Protein AF-0000000075577514 (afdb_homodimer)

Nearest PDB structures (foldseek):
  2z0z-assembly1_A-2  TM=8.490E-01  e=6.898E-14  Thermus thermophilus HB8
  2z10-assembly1_A  TM=8.431E-01  e=1.233E-13  Thermus thermophilus HB27
  7kwj-assembly1_B  TM=8.698E-01  e=1.631E-12  Vibrio cholerae O1 biovar El Tor str. N16961
  7kx2-assembly1_B  TM=8.147E-01  e=9.317E-12  Vibrio cholerae O1 biovar El Tor str. N16961
  7kwh-assembly1_D  TM=7.948E-01  e=2.156E-11  Vibrio cholerae O1 biovar El Tor str. N16961

Sequence (376 aa):
MINLYDQFPQIMTDKVILRKIEETDIEKLFEIYSNKNIFDYIPGDVKKSRVTVLKMIGHFERDFTKGKTIFLGICLTEAPAEIVGIAEIFDYDKKVNMVTIGYRINENNWHKGIATQAVEAIVEYLFNTCEINRIQAFVMPENANSHKVLQKNKFVYEGVMRQSQYWKNRGIVDLAVYSRLHSDKNDIMINLYDQFPQIMTDKVILRKIEETDIEKLFEIYSNKNIFDYIPGDVKKSRVTVLKMIGHFERDFTKGKTIFLGICLTEAPAEIVGIAEIFDYDKKVNMVTIGYRINENNWHKGIATQAVEAIVEYLFNTCEINRIQAFVMPENANSHKVLQKNKFVYEGVMRQSQYWKNRGIVDLAVYSRLHSDKNDI

InterPro domains:
  IPR000182 GNAT domain [PF13302] (16-155)
  IPR000182 GNAT domain [PS51186] (16-184)
  IPR016181 Acyl-CoA N-acyltransferase [SSF55729] (8-181)
  IPR051531 N-acetyltransferase [PTHR43792] (9-180)

Secondary structure (DSSP, 8-state):
---TTTS---EE-SSEEEE---GGGHHHHHHHHT-TTGGGSSSS-----HHHHHHHHHHHHHHHHTTSEEEEEEEETTEEEEEEEEEEEEEEETTTTEEEEEEEE-GGGTTSSHHHHHHHHHHHIIIIIS--SEEEEEE-TT-HHHHHHHHHTTPEEEEEEEEEEEETTTEEEEEEEEEEEGGGGGG-/---TTTS---EE-SSEEEE---GGGHHHHHHHHT-TTGGGSSSS-----HHHHHHHHHHHHHHHHTTSEEEEEEEETTEEEEEEEEEEEEEEETTTTEEEEEEEE-GGGTTSSHHHHHHHHHHHIIIIIS--SEEEEEE-TT-HHHHHHHHHTTPEEEEEEEEEEEETTTEEEEEEEEEEEGGGGGG-

Radius of gyration: 23.72 Å; Cα contacts (8 Å, |Δi|>4): 710; chains: 2; bounding box: 44×71×50 Å

Foldseek 3Di:
DDAPLNDADWFDDQWKTKAQDDLLALVLQLLFQQDPVQCVKPFDHRDDDSVVSSVVSVVQVVCSNVVAKHKIFMGTPVGHSYGQKIKMWGDQDPVQQEIEIDMTGRPVCPPVCSLLVVVLRVVCCCCPVNVRFKYKYKTAPVCVVVVVSCVSSVWDWDAKDQQPDQGDPPGGGIITMTMDGSVVVVVD/DDAPLNDADWFDDPWKTWAQDDPLALVLQLLFQQDPVQCPKPFDHRDDDSVVSSVVSVVQVVCSNVVAKHKIFMGTPVGHSYGQWIKMWGDQDPVQQEIEIDMTGRPVCPPVCSLLVVVLRVVCCCCPVNVRFKYKYKTAPVCVVVVVSCVSSVWDWDAKDQQPDQGDPPGGGIITMTMDGSVVVVVD

Structure (mmCIF, N/CA/C/O backbone):
data_AF-0000000075577514-model_v1
#
loop_
_entity.id
_entity.type
_entity.pdb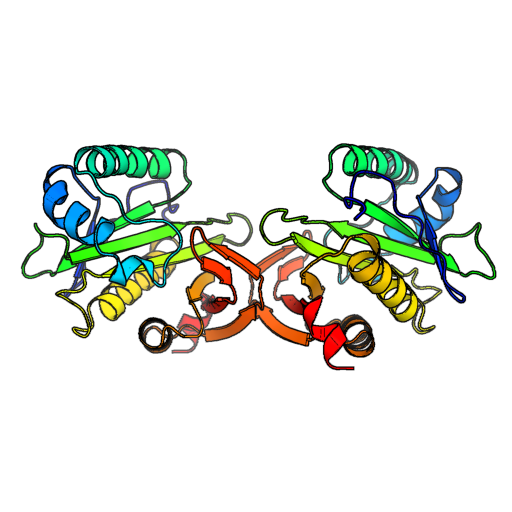x_description
1 polymer 'Acetyltransferase GNAT family'
#
loop_
_atom_site.group_PDB
_atom_site.id
_atom_site.type_symbol
_atom_site.label_atom_id
_atom_site.label_alt_id
_atom_site.label_comp_id
_atom_site.label_asym_id
_atom_site.label_entity_id
_atom_site.label_seq_id
_atom_site.pdbx_PDB_ins_code
_atom_site.Cartn_x
_atom_site.Cartn_y
_atom_site.Cartn_z
_atom_site.occupancy
_atom_site.B_iso_or_equiv
_atom_site.auth_seq_id
_atom_site.auth_comp_id
_atom_site.auth_asym_id
_atom_site.auth_atom_id
_atom_site.pdbx_PDB_model_num
ATOM 1 N N . MET A 1 1 ? -22.891 15.195 1.376 1 65.75 1 MET A N 1
ATOM 2 C CA . MET A 1 1 ? -21.609 14.531 1.195 1 65.75 1 MET A CA 1
ATOM 3 C C . MET A 1 1 ? -20.688 15.344 0.284 1 65.75 1 MET A C 1
ATOM 5 O O . MET A 1 1 ? -21.094 15.742 -0.811 1 65.75 1 MET A O 1
ATOM 9 N N . ILE A 1 2 ? -19.641 16.078 0.937 1 78.62 2 ILE A N 1
ATOM 10 C CA . ILE A 1 2 ? -18.719 16.875 0.15 1 78.62 2 ILE A CA 1
ATOM 11 C C . ILE A 1 2 ? -17.562 16 -0.344 1 78.62 2 ILE A C 1
ATOM 13 O O . ILE A 1 2 ? -17 15.219 0.424 1 78.62 2 ILE A O 1
ATOM 17 N N . ASN A 1 3 ? -17.344 16 -1.58 1 87.94 3 ASN A N 1
ATOM 18 C CA . ASN A 1 3 ? -16.188 15.297 -2.125 1 87.94 3 ASN A CA 1
ATOM 19 C C . ASN A 1 3 ? -14.875 15.961 -1.717 1 87.94 3 ASN A C 1
ATOM 21 O O . ASN A 1 3 ? -14.781 17.188 -1.683 1 87.94 3 ASN A O 1
ATOM 25 N N . LEU A 1 4 ? -13.898 15.328 -1.287 1 91.56 4 LEU A N 1
ATOM 26 C CA . LEU A 1 4 ? -12.641 15.773 -0.699 1 91.56 4 LEU A CA 1
ATOM 27 C C . LEU A 1 4 ? -12.016 16.891 -1.53 1 91.56 4 LEU A C 1
ATOM 29 O O . LEU A 1 4 ? -11.438 17.828 -0.981 1 91.56 4 LEU A O 1
ATOM 33 N N . TYR A 1 5 ? -12.211 16.953 -2.916 1 93.88 5 TYR A N 1
ATOM 34 C CA . TYR A 1 5 ? -11.508 17.922 -3.758 1 93.88 5 TYR A CA 1
ATOM 35 C C . TYR A 1 5 ? -12.484 18.906 -4.387 1 93.88 5 TYR A C 1
ATOM 37 O O . TYR A 1 5 ? -12.102 19.719 -5.219 1 93.88 5 TYR A O 1
ATOM 45 N N . ASP A 1 6 ? -13.703 18.875 -3.957 1 91.88 6 ASP A N 1
ATOM 46 C CA . ASP A 1 6 ? -14.695 19.797 -4.484 1 91.88 6 ASP A CA 1
ATOM 47 C C . ASP A 1 6 ? -14.477 21.203 -3.938 1 91.88 6 ASP A C 1
ATOM 49 O O . ASP A 1 6 ? -14.648 22.188 -4.66 1 91.88 6 ASP A O 1
ATOM 53 N N . GLN A 1 7 ? -14.172 21.297 -2.73 1 92.62 7 GLN A N 1
ATOM 54 C CA . GLN A 1 7 ? -13.875 22.547 -2.043 1 92.62 7 GLN A CA 1
ATOM 55 C C . GLN A 1 7 ? -12.742 22.359 -1.029 1 92.62 7 GLN A C 1
ATOM 57 O O . GLN A 1 7 ? -12.664 21.328 -0.365 1 92.62 7 GLN A O 1
ATOM 62 N N . PHE A 1 8 ? -11.969 23.375 -0.955 1 95.44 8 PHE A N 1
ATOM 63 C CA . PHE A 1 8 ? -10.891 23.297 0.023 1 95.44 8 PHE A CA 1
ATOM 64 C C . PHE A 1 8 ? -11.445 23.156 1.435 1 95.44 8 PHE A C 1
ATOM 66 O O . PHE A 1 8 ? -12.375 23.875 1.817 1 95.44 8 PHE A O 1
ATOM 73 N N . PRO A 1 9 ? -10.906 22.281 2.152 1 95.25 9 PRO A N 1
ATOM 74 C CA . PRO A 1 9 ? -11.438 22.062 3.5 1 95.25 9 PRO A CA 1
ATOM 75 C C . PRO A 1 9 ? -11.352 23.297 4.383 1 95.25 9 PRO A C 1
ATOM 77 O O . PRO A 1 9 ? -10.352 24.016 4.352 1 95.25 9 PRO A O 1
ATOM 80 N N . GLN A 1 10 ? -12.359 23.562 5.117 1 91.12 10 GLN A N 1
ATOM 81 C CA . GLN A 1 10 ? -12.43 24.562 6.172 1 91.12 10 GLN A CA 1
ATOM 82 C C . GLN A 1 10 ? -12.727 23.922 7.523 1 91.12 10 GLN A C 1
ATOM 84 O O . GLN A 1 10 ? -13.867 23.547 7.801 1 91.12 10 GLN A O 1
ATOM 89 N N . ILE A 1 11 ? -11.703 23.812 8.32 1 96.94 11 ILE A N 1
ATOM 90 C CA . ILE A 1 11 ? -11.844 23.078 9.578 1 96.94 11 ILE A CA 1
ATOM 91 C C . ILE A 1 11 ? -11.539 24.016 10.75 1 96.94 11 ILE A C 1
ATOM 93 O O . ILE A 1 11 ? -10.422 24.531 10.867 1 96.94 11 ILE A O 1
ATOM 97 N N . MET A 1 12 ? -12.5 24.281 11.578 1 96.25 12 MET A N 1
ATOM 98 C CA . MET A 1 12 ? -12.344 25.141 12.75 1 96.25 12 MET A CA 1
ATOM 99 C C . MET A 1 12 ? -12.828 24.422 14.008 1 96.25 1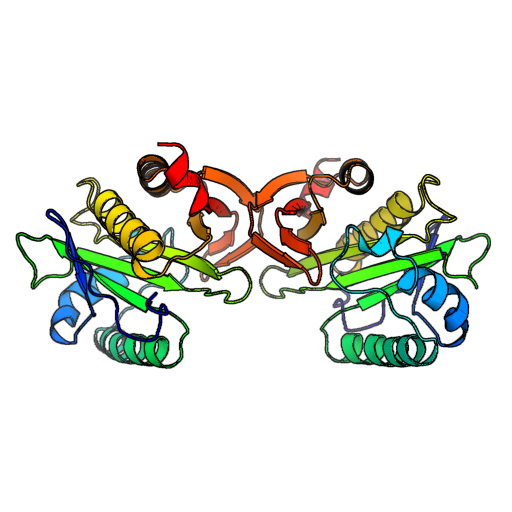2 MET A C 1
ATOM 101 O O . MET A 1 12 ? -13.938 23.891 14.039 1 96.25 12 MET A O 1
ATOM 105 N N . THR A 1 13 ? -11.938 24.312 14.953 1 96.31 13 THR A N 1
ATOM 106 C CA . THR A 1 13 ? -12.289 23.797 16.281 1 96.31 13 THR A CA 1
ATOM 107 C C . THR A 1 13 ? -12.016 24.859 17.344 1 96.31 13 THR A C 1
ATOM 109 O O . THR A 1 13 ? -11.672 26 17.031 1 96.31 13 THR A O 1
ATOM 112 N N . ASP A 1 14 ? -12.281 24.453 18.609 1 95.62 14 ASP A N 1
ATOM 113 C CA . ASP A 1 14 ? -12.055 25.375 19.734 1 95.62 14 ASP A CA 1
ATOM 114 C C . ASP A 1 14 ? -10.562 25.578 19.984 1 95.62 14 ASP A C 1
ATOM 116 O O . ASP A 1 14 ? -10.164 26.578 20.578 1 95.62 14 ASP A O 1
ATOM 120 N N . LYS A 1 15 ? -9.734 24.734 19.469 1 95.5 15 LYS A N 1
ATOM 121 C CA . LYS A 1 15 ? -8.312 24.766 19.812 1 95.5 15 LYS A CA 1
ATOM 122 C C . LYS A 1 15 ? -7.449 25.047 18.594 1 95.5 15 LYS A C 1
ATOM 124 O O . LYS A 1 15 ? -6.441 25.75 18.688 1 95.5 15 LYS A O 1
ATOM 129 N N . VAL A 1 16 ? -7.863 24.469 17.422 1 97.56 16 VAL A N 1
ATOM 130 C CA . VAL A 1 16 ? -7.027 24.625 16.234 1 97.56 16 VAL A CA 1
ATOM 131 C C . VAL A 1 16 ? -7.895 24.984 15.031 1 97.56 16 VAL A C 1
ATOM 133 O O . VAL A 1 16 ? -9.094 24.703 15.016 1 97.56 16 VAL A O 1
ATOM 136 N N . ILE A 1 17 ? -7.277 25.656 14.109 1 98.06 17 ILE A N 1
ATOM 137 C CA . ILE A 1 17 ? -7.836 25.984 12.805 1 98.06 17 ILE A CA 1
ATOM 138 C C . ILE A 1 17 ? -6.949 25.391 11.703 1 98.06 17 ILE A C 1
ATOM 140 O O . ILE A 1 17 ? -5.727 25.547 11.742 1 98.06 17 ILE A O 1
ATOM 144 N N . LEU A 1 18 ? -7.531 24.609 10.82 1 98.38 18 LEU A N 1
ATOM 145 C CA . LEU A 1 18 ? -6.836 24.141 9.625 1 98.38 18 LEU A CA 1
ATOM 146 C C . LEU A 1 18 ? -7.348 24.859 8.383 1 98.38 18 LEU A C 1
ATOM 148 O O . LEU A 1 18 ? -8.547 24.828 8.086 1 98.38 18 LEU A O 1
ATOM 152 N N . ARG A 1 19 ? -6.453 25.469 7.695 1 97.69 19 ARG A N 1
ATOM 153 C CA . ARG A 1 19 ? -6.852 26.344 6.59 1 97.69 19 ARG A CA 1
ATOM 154 C C . ARG A 1 19 ? -5.844 26.266 5.449 1 97.69 19 ARG A C 1
ATOM 156 O O . ARG A 1 19 ? -4.793 25.641 5.578 1 97.69 19 ARG A O 1
ATOM 163 N N . LYS A 1 20 ? -6.211 26.906 4.402 1 97.19 20 LYS A N 1
ATOM 164 C CA . LYS A 1 20 ? -5.328 27 3.242 1 97.19 20 LYS A CA 1
ATOM 165 C C . LYS A 1 20 ? -4.059 27.781 3.582 1 97.19 20 LYS A C 1
ATOM 167 O O . LYS A 1 20 ? -4.109 28.781 4.297 1 97.19 20 LYS A O 1
ATOM 172 N N . ILE A 1 21 ? -2.949 27.297 3.014 1 97.5 21 ILE A N 1
ATOM 173 C CA . ILE A 1 21 ? -1.675 27.984 3.162 1 97.5 21 ILE A CA 1
ATOM 174 C C . ILE A 1 21 ? -1.581 29.125 2.137 1 97.5 21 ILE A C 1
ATOM 176 O O . ILE A 1 21 ? -1.85 28.906 0.951 1 97.5 21 ILE A O 1
ATOM 180 N N . GLU A 1 22 ? -1.253 30.281 2.613 1 95.56 22 GLU A N 1
ATOM 181 C CA . GLU A 1 22 ? -1.165 31.453 1.76 1 95.56 22 GLU A CA 1
ATOM 182 C C . GLU A 1 22 ? 0.257 32 1.726 1 95.56 22 GLU A C 1
ATOM 184 O O . GLU A 1 22 ? 1.108 31.594 2.518 1 95.56 22 GLU A O 1
ATOM 189 N N . GLU A 1 23 ? 0.461 32.906 0.817 1 95.5 23 GLU A N 1
ATOM 190 C CA . GLU A 1 23 ? 1.783 33.5 0.668 1 95.5 23 GLU A CA 1
ATOM 191 C C . GLU A 1 23 ? 2.213 34.219 1.946 1 95.5 23 GLU A C 1
ATOM 193 O O . GLU A 1 23 ? 3.404 34.281 2.258 1 95.5 23 GLU A O 1
ATOM 198 N N . THR A 1 24 ? 1.291 34.719 2.68 1 95.62 24 THR A N 1
ATOM 199 C CA . THR A 1 24 ? 1.586 35.438 3.92 1 95.62 24 THR A CA 1
ATOM 200 C C . THR A 1 24 ? 2.168 34.5 4.961 1 95.62 24 THR A C 1
ATOM 202 O O . THR A 1 24 ? 2.715 34.938 5.973 1 95.62 24 THR A O 1
ATOM 205 N N . ASP A 1 25 ? 2.082 33.188 4.73 1 96.88 25 ASP A N 1
ATOM 206 C CA . ASP A 1 25 ? 2.562 32.188 5.68 1 96.88 25 ASP A CA 1
ATOM 207 C C . ASP A 1 25 ? 4.02 31.812 5.402 1 96.88 25 ASP A C 1
ATOM 209 O O . ASP A 1 25 ? 4.582 30.922 6.055 1 96.88 25 ASP A O 1
ATOM 213 N N . ILE A 1 26 ? 4.648 32.438 4.504 1 95.81 26 ILE A N 1
ATOM 214 C CA . ILE A 1 26 ? 5.922 32.031 3.932 1 95.81 26 ILE A CA 1
ATOM 215 C C . ILE A 1 26 ? 6.977 31.922 5.035 1 95.81 26 ILE A C 1
ATOM 217 O O . ILE A 1 26 ? 7.801 31 5.027 1 95.81 26 ILE A O 1
ATOM 221 N N . GLU A 1 27 ? 7.043 32.844 5.93 1 95 27 GLU A N 1
ATOM 222 C CA . GLU A 1 27 ? 8.078 32.844 6.961 1 95 27 GLU A CA 1
ATOM 223 C C . GLU A 1 27 ? 7.969 31.594 7.848 1 95 27 GLU A C 1
ATOM 225 O O . GLU A 1 27 ? 8.953 30.891 8.07 1 95 27 GLU A O 1
ATOM 230 N N . LYS A 1 28 ? 6.801 31.344 8.336 1 95.56 28 LYS A N 1
ATOM 231 C CA . LYS A 1 28 ? 6.59 30.188 9.203 1 95.56 28 LYS A CA 1
ATOM 232 C C . LYS A 1 28 ? 6.711 28.891 8.414 1 95.56 28 LYS A C 1
ATOM 234 O O . LYS A 1 28 ? 7.207 27.891 8.938 1 95.56 28 LYS A O 1
ATOM 239 N N . LEU A 1 29 ? 6.246 28.922 7.211 1 95.81 29 LEU A N 1
ATOM 240 C CA . LEU A 1 29 ? 6.391 27.75 6.344 1 95.81 29 LEU A CA 1
ATOM 241 C C . LEU A 1 29 ? 7.863 27.406 6.137 1 95.81 29 LEU A C 1
ATOM 243 O O . LEU A 1 29 ? 8.25 26.234 6.211 1 95.81 29 LEU A O 1
ATOM 247 N N . PHE A 1 30 ? 8.602 28.406 5.902 1 95.44 30 PHE A N 1
ATOM 248 C CA . PHE A 1 30 ? 10.031 28.219 5.711 1 95.44 30 PHE A CA 1
ATOM 249 C C . PHE A 1 30 ? 10.68 27.656 6.973 1 95.44 30 PHE A C 1
ATOM 251 O O . PHE A 1 30 ? 11.547 26.781 6.898 1 95.44 30 PHE A O 1
ATOM 258 N N . GLU A 1 31 ? 10.289 28.125 8.109 1 94.38 31 GLU A N 1
ATOM 259 C CA . GLU A 1 31 ? 10.789 27.609 9.375 1 94.38 31 GLU A CA 1
ATOM 260 C C . GLU A 1 31 ? 10.539 26.109 9.492 1 94.38 31 GLU A C 1
ATOM 262 O O . GLU A 1 31 ? 11.406 25.359 9.945 1 94.38 31 GLU A O 1
ATOM 267 N N . ILE A 1 32 ? 9.43 25.672 9.086 1 93.94 32 ILE A N 1
ATOM 268 C CA . ILE A 1 32 ? 9.039 24.266 9.172 1 93.94 32 ILE A CA 1
ATOM 269 C C . ILE A 1 32 ? 9.828 23.438 8.148 1 93.94 32 ILE A C 1
ATOM 271 O O . ILE A 1 32 ? 10.438 22.422 8.5 1 93.94 32 ILE A O 1
ATOM 275 N N . TYR A 1 33 ? 9.922 23.906 6.926 1 94.12 33 TYR A N 1
ATOM 276 C CA . TYR A 1 33 ? 10.492 23.109 5.836 1 94.12 33 TYR A CA 1
ATOM 277 C C . TYR A 1 33 ? 12.008 23.172 5.859 1 94.12 33 TYR A C 1
ATOM 279 O O . TYR A 1 33 ? 12.68 22.359 5.195 1 94.12 33 TYR A O 1
ATOM 287 N N . SER A 1 34 ? 12.539 24.078 6.613 1 92.94 34 SER A N 1
ATOM 288 C CA . SER A 1 34 ? 14 24.172 6.699 1 92.94 34 SER A CA 1
ATOM 289 C C . SER A 1 34 ? 14.523 23.469 7.945 1 92.94 34 SER A C 1
ATOM 291 O O . SER A 1 34 ? 15.734 23.391 8.164 1 92.94 34 SER A O 1
ATOM 293 N N . ASN A 1 35 ? 13.703 23 8.758 1 91.88 35 ASN A N 1
ATOM 294 C CA . ASN A 1 35 ? 14.086 22.375 10.016 1 91.88 35 ASN A CA 1
ATOM 295 C C . ASN A 1 35 ? 14.469 20.906 9.82 1 91.88 35 ASN A C 1
ATOM 297 O O . ASN A 1 35 ? 13.602 20.062 9.594 1 91.88 35 ASN A O 1
ATOM 301 N N . LYS A 1 36 ? 15.664 20.531 10.055 1 88.88 36 LYS A N 1
ATOM 302 C CA . LYS A 1 36 ? 16.188 19.172 9.836 1 88.88 36 LYS A CA 1
ATOM 303 C C . LYS A 1 36 ? 15.555 18.172 10.797 1 88.88 36 LYS A C 1
ATOM 305 O O . LYS A 1 36 ? 15.359 17.016 10.453 1 88.88 36 LYS A O 1
ATOM 310 N N . ASN A 1 37 ? 15.219 18.609 11.945 1 88.69 37 ASN A N 1
ATOM 311 C CA . ASN A 1 37 ? 14.648 17.719 12.945 1 88.69 37 ASN A CA 1
ATOM 312 C C . ASN A 1 37 ? 13.273 17.219 12.539 1 88.69 37 ASN A C 1
ATOM 314 O O . ASN A 1 37 ? 12.898 16.078 12.844 1 88.69 37 ASN A O 1
ATOM 318 N N . ILE A 1 38 ? 12.547 18.031 11.82 1 86.19 38 ILE A N 1
ATOM 319 C CA . ILE A 1 38 ? 11.219 17.672 11.344 1 86.19 38 ILE A CA 1
ATOM 320 C C . ILE A 1 38 ? 11.344 16.594 10.258 1 86.19 38 ILE A C 1
ATOM 322 O O . ILE A 1 38 ? 10.539 15.664 10.211 1 86.19 38 ILE A O 1
ATOM 326 N N . PHE A 1 39 ? 12.336 16.594 9.477 1 86.69 39 PHE A N 1
ATOM 327 C CA . PHE A 1 39 ? 12.469 15.719 8.32 1 86.69 39 PHE A CA 1
ATOM 328 C C . PHE A 1 39 ? 13.148 14.414 8.703 1 86.69 39 PHE A C 1
ATOM 330 O O . PHE A 1 39 ? 13.352 13.539 7.855 1 86.69 39 PHE A O 1
ATOM 337 N N . ASP A 1 40 ? 13.391 14.25 9.984 1 84.5 40 ASP A N 1
ATOM 338 C CA . ASP A 1 40 ? 13.922 12.984 10.477 1 84.5 40 ASP A CA 1
ATOM 339 C C . ASP A 1 40 ? 12.898 11.859 10.344 1 84.5 40 ASP A C 1
ATOM 341 O O . ASP A 1 40 ? 13.258 10.695 10.172 1 84.5 40 ASP A O 1
ATOM 345 N N . TYR A 1 41 ? 11.648 12.273 10.352 1 83.88 41 TYR A N 1
ATOM 346 C CA . TYR A 1 41 ? 10.617 11.242 10.383 1 83.88 41 TYR A CA 1
ATOM 347 C C . TYR A 1 41 ? 9.609 11.438 9.258 1 83.88 41 TYR A C 1
ATOM 349 O O . TYR A 1 41 ? 8.5 10.898 9.305 1 83.88 41 TYR A O 1
ATOM 357 N N . ILE A 1 42 ? 9.922 12.258 8.391 1 84.88 42 ILE A N 1
ATOM 358 C CA . ILE A 1 42 ? 9.07 12.43 7.215 1 84.88 42 ILE A CA 1
ATOM 359 C C . ILE A 1 42 ? 9.922 12.32 5.949 1 84.88 42 ILE A C 1
ATOM 361 O O . ILE A 1 42 ? 11.094 12.688 5.945 1 84.88 42 ILE A O 1
ATOM 365 N N . PRO A 1 43 ? 9.25 11.805 4.949 1 85.5 43 PRO A N 1
ATOM 366 C CA . PRO A 1 43 ? 10 11.703 3.697 1 85.5 43 PRO A CA 1
ATOM 367 C C . PRO A 1 43 ? 10.352 13.062 3.105 1 85.5 43 PRO A C 1
ATOM 369 O O . PRO A 1 43 ? 9.609 14.031 3.291 1 85.5 43 PRO A O 1
ATOM 372 N N . GLY A 1 44 ? 11.484 13.078 2.334 1 83.38 44 GLY A N 1
ATOM 373 C CA . GLY A 1 44 ? 11.891 14.305 1.665 1 83.38 44 GLY A CA 1
ATOM 374 C C . GLY A 1 44 ? 13.109 14.953 2.303 1 83.38 44 GLY A C 1
ATOM 375 O O . GLY A 1 44 ? 13.703 14.398 3.229 1 83.38 44 GLY A O 1
ATOM 376 N N . ASP A 1 45 ? 13.422 16.203 1.742 1 84.38 45 ASP A N 1
ATOM 377 C CA . ASP A 1 45 ? 14.586 16.953 2.223 1 84.38 45 ASP A CA 1
ATOM 378 C C . ASP A 1 45 ? 14.203 18.359 2.643 1 84.38 45 ASP A C 1
ATOM 380 O O . ASP A 1 45 ? 13.211 18.922 2.156 1 84.38 45 ASP A O 1
ATOM 384 N N . VAL A 1 46 ? 15.031 18.844 3.504 1 87.31 46 VAL A N 1
ATOM 385 C CA . VAL A 1 46 ? 14.828 20.219 3.934 1 87.31 46 VAL A CA 1
ATOM 386 C C . VAL A 1 46 ? 14.992 21.172 2.744 1 87.31 46 VAL A C 1
ATOM 388 O O . VAL A 1 46 ? 15.688 20.844 1.779 1 87.31 46 VAL A O 1
ATOM 391 N N . LYS A 1 47 ? 14.289 22.234 2.904 1 88.62 47 LYS A N 1
ATOM 392 C CA . LYS A 1 47 ? 14.414 23.281 1.896 1 88.62 47 LYS A CA 1
ATOM 393 C C . LYS A 1 47 ? 15.336 24.391 2.377 1 88.62 47 LYS A C 1
ATOM 395 O O . LYS A 1 47 ? 15.312 24.766 3.553 1 88.62 47 LYS A O 1
ATOM 400 N N . LYS A 1 48 ? 16.172 24.891 1.421 1 87.81 48 LYS A N 1
ATOM 401 C CA . LYS A 1 48 ? 17.234 25.797 1.844 1 87.81 48 LYS A CA 1
ATOM 402 C C . LYS A 1 48 ? 16.922 27.234 1.414 1 87.81 48 LYS A C 1
ATOM 404 O O . LYS A 1 48 ? 17.641 28.172 1.793 1 87.81 48 LYS A O 1
ATOM 409 N N . SER A 1 49 ? 15.867 27.391 0.646 1 92.38 49 SER A N 1
ATOM 410 C CA . SER A 1 49 ? 15.602 28.734 0.167 1 92.38 49 SER A CA 1
ATOM 411 C C . SER A 1 49 ? 14.125 29.094 0.296 1 92.38 49 SER A C 1
ATOM 413 O O . SER A 1 49 ? 13.258 28.266 0.025 1 92.38 49 SER A O 1
ATOM 415 N N . ARG A 1 50 ? 13.93 30.406 0.585 1 92 50 ARG A N 1
ATOM 416 C CA . ARG A 1 50 ? 12.57 30.922 0.68 1 92 50 ARG A CA 1
ATOM 417 C C . ARG A 1 50 ? 11.867 30.875 -0.675 1 92 50 ARG A C 1
ATOM 419 O O . ARG A 1 50 ? 10.656 30.656 -0.747 1 92 50 ARG A O 1
ATOM 426 N N . VAL A 1 51 ? 12.602 31.047 -1.641 1 92.38 51 VAL A N 1
ATOM 427 C CA . VAL A 1 51 ? 12.07 31.031 -2.998 1 92.38 51 VAL A CA 1
ATOM 428 C C . VAL A 1 51 ? 11.492 29.656 -3.312 1 92.38 51 VAL A C 1
ATOM 430 O O . VAL A 1 51 ? 10.406 29.547 -3.891 1 92.38 51 VAL A O 1
ATOM 433 N N . THR A 1 52 ? 12.188 28.688 -2.893 1 92.19 52 THR A N 1
ATOM 434 C CA . THR A 1 52 ? 11.727 27.312 -3.094 1 92.19 52 THR A CA 1
ATOM 435 C C . THR A 1 52 ? 10.43 27.062 -2.326 1 92.19 52 THR A C 1
ATOM 437 O O . THR A 1 52 ? 9.5 26.453 -2.854 1 92.19 52 THR A O 1
ATOM 440 N N . VAL A 1 53 ? 10.406 27.578 -1.173 1 93.06 53 VAL A N 1
ATOM 441 C CA . VAL A 1 53 ? 9.234 27.391 -0.322 1 93.06 53 VAL A CA 1
ATOM 442 C C . VAL A 1 53 ? 8.047 28.156 -0.896 1 93.06 53 VAL A C 1
ATOM 444 O O . VAL A 1 53 ? 6.906 27.672 -0.847 1 93.06 53 VAL A O 1
ATOM 447 N N . LEU A 1 54 ? 8.344 29.328 -1.423 1 92.81 54 LEU A N 1
ATOM 448 C CA . LEU A 1 54 ? 7.281 30.094 -2.068 1 92.81 54 LEU A CA 1
ATOM 449 C C . LEU A 1 54 ? 6.699 29.328 -3.252 1 92.81 54 LEU A C 1
ATOM 451 O O . LEU A 1 54 ? 5.48 29.312 -3.445 1 92.81 54 LEU A O 1
ATOM 455 N N . LYS A 1 55 ? 7.539 28.719 -3.984 1 93.62 55 LYS A N 1
ATOM 456 C CA . LYS A 1 55 ? 7.094 27.906 -5.113 1 93.62 55 LYS A CA 1
ATOM 457 C C . LYS A 1 55 ? 6.23 26.75 -4.648 1 93.62 55 LYS A C 1
ATOM 459 O O . LYS A 1 55 ? 5.301 26.328 -5.348 1 93.62 55 LYS A O 1
ATOM 464 N N . MET A 1 56 ? 6.504 26.266 -3.48 1 94.12 56 MET A N 1
ATOM 465 C CA . MET A 1 56 ? 5.75 25.141 -2.928 1 94.12 56 MET A CA 1
ATOM 466 C C . MET A 1 56 ? 4.289 25.531 -2.707 1 94.12 56 MET A C 1
ATOM 468 O O . MET A 1 56 ? 3.391 24.703 -2.895 1 94.12 56 MET A O 1
ATOM 472 N N . ILE A 1 57 ? 4.102 26.719 -2.305 1 94.81 57 ILE A N 1
ATOM 473 C CA . ILE A 1 57 ? 2.738 27.172 -2.064 1 94.81 57 ILE A CA 1
ATOM 474 C C . ILE A 1 57 ? 1.92 27.062 -3.35 1 94.81 57 ILE A C 1
ATOM 476 O O . ILE A 1 57 ? 0.769 26.625 -3.324 1 94.81 57 ILE A O 1
ATOM 480 N N . GLY A 1 58 ? 2.5 27.5 -4.434 1 93.69 58 GLY A N 1
ATOM 481 C CA . GLY A 1 58 ? 1.858 27.281 -5.719 1 93.69 58 GLY A CA 1
ATOM 482 C C . GLY A 1 58 ? 1.601 25.828 -6.031 1 93.69 58 GLY A C 1
ATOM 483 O O . GLY A 1 58 ? 0.561 25.484 -6.598 1 93.69 58 GLY A O 1
ATOM 484 N N . HIS A 1 59 ? 2.516 25.031 -5.641 1 95.31 59 HIS A N 1
ATOM 485 C CA . HIS A 1 59 ? 2.371 23.594 -5.859 1 95.31 59 HIS A CA 1
ATOM 486 C C . HIS A 1 59 ? 1.228 23.031 -5.027 1 95.31 59 HIS A C 1
ATOM 488 O O . HIS A 1 59 ? 0.51 22.141 -5.484 1 95.31 59 HIS A O 1
ATOM 494 N N . PHE A 1 60 ? 1.071 23.547 -3.846 1 96.25 60 PHE A N 1
ATOM 495 C CA . PHE A 1 60 ? -0.023 23.094 -2.996 1 96.25 60 PHE A CA 1
ATOM 496 C C . PHE A 1 60 ? -1.368 23.328 -3.672 1 96.25 60 PHE A C 1
ATOM 498 O O . PHE A 1 60 ? -2.221 22.438 -3.695 1 96.25 60 PHE A O 1
ATOM 505 N N . GLU A 1 61 ? -1.472 24.453 -4.238 1 94.44 61 GLU A N 1
ATOM 506 C CA . GLU A 1 61 ? -2.709 24.812 -4.93 1 94.44 61 GLU A CA 1
ATOM 507 C C . GLU A 1 61 ? -2.934 23.922 -6.148 1 94.44 61 GLU A C 1
ATOM 509 O O . GLU A 1 61 ? -4.051 23.453 -6.387 1 94.44 61 GLU A O 1
ATOM 514 N N . ARG A 1 62 ? -1.914 23.734 -6.828 1 96.12 62 ARG A N 1
ATOM 515 C CA . ARG A 1 62 ? -1.988 22.906 -8.023 1 96.12 62 ARG A CA 1
ATOM 516 C C . ARG A 1 62 ? -2.355 21.469 -7.676 1 96.12 62 ARG A C 1
ATOM 518 O O . ARG A 1 62 ? -3.174 20.844 -8.352 1 96.12 62 ARG A O 1
ATOM 525 N N . ASP A 1 63 ? -1.714 20.984 -6.66 1 96.88 63 ASP A N 1
ATOM 526 C CA . ASP A 1 63 ? -1.985 19.625 -6.227 1 96.88 63 ASP A CA 1
ATOM 527 C C . ASP A 1 63 ? -3.449 19.453 -5.824 1 96.88 63 ASP A C 1
ATOM 529 O O . ASP A 1 63 ? -4.07 18.438 -6.137 1 96.88 63 ASP A O 1
ATOM 533 N N . PHE A 1 64 ? -3.969 20.438 -5.141 1 96.88 64 PHE A N 1
ATOM 534 C CA . PHE A 1 64 ? -5.375 20.391 -4.766 1 96.88 64 PHE A CA 1
ATOM 535 C C . PHE A 1 64 ? -6.266 20.359 -6.004 1 96.88 64 PHE A C 1
ATOM 537 O O . PHE A 1 64 ? -7.172 19.531 -6.105 1 96.88 64 PHE A O 1
ATOM 544 N N . THR A 1 65 ? -6.008 21.219 -6.926 1 95.62 65 THR A N 1
ATOM 545 C CA . THR A 1 65 ? -6.816 21.344 -8.133 1 95.62 65 THR A CA 1
ATOM 546 C C . THR A 1 65 ? -6.77 20.062 -8.953 1 95.62 65 THR A C 1
ATOM 548 O O . THR A 1 65 ? -7.766 19.688 -9.578 1 95.62 65 THR A O 1
ATOM 551 N N . LYS A 1 66 ? -5.664 19.375 -8.867 1 96.31 66 LYS A N 1
ATOM 552 C CA . LYS A 1 66 ? -5.477 18.141 -9.625 1 96.31 66 LYS A CA 1
ATOM 553 C C . LYS A 1 66 ? -6 16.938 -8.852 1 96.31 66 LYS A C 1
ATOM 555 O O . LYS A 1 66 ? -5.918 15.797 -9.328 1 96.31 66 LYS A O 1
ATOM 560 N N . GLY A 1 67 ? -6.434 17.203 -7.676 1 95.94 67 GLY A N 1
ATOM 561 C CA . GLY A 1 67 ? -6.961 16.109 -6.867 1 95.94 67 GLY A CA 1
ATOM 562 C C . GLY A 1 67 ? -5.883 15.195 -6.32 1 95.94 67 GLY A C 1
ATOM 563 O O . GLY A 1 67 ? -6.098 13.984 -6.184 1 95.94 67 GLY A O 1
ATOM 564 N N . LYS A 1 68 ? -4.719 15.664 -6.035 1 96.56 68 LYS A N 1
ATOM 565 C CA . LYS A 1 68 ? -3.582 14.844 -5.621 1 96.56 68 LYS A CA 1
ATOM 566 C C . LYS A 1 68 ? -3.387 14.898 -4.109 1 96.56 68 LYS A C 1
ATOM 568 O O . LYS A 1 68 ? -3.387 13.859 -3.439 1 96.56 68 LYS A O 1
ATOM 573 N N . THR A 1 69 ? -3.148 16.031 -3.611 1 97.88 69 THR A N 1
ATOM 574 C CA . THR A 1 69 ? -2.852 16.219 -2.195 1 97.88 69 THR A CA 1
ATOM 575 C C . THR A 1 69 ? -3.479 17.5 -1.677 1 97.88 69 THR A C 1
ATOM 577 O O . THR A 1 69 ? -3.562 18.5 -2.406 1 97.88 69 THR A O 1
ATOM 580 N N . ILE A 1 70 ? -3.941 17.5 -0.509 1 98.12 70 ILE A N 1
ATOM 581 C CA . ILE A 1 70 ? -4.402 18.688 0.197 1 98.12 70 ILE A CA 1
ATOM 582 C C . ILE A 1 70 ? -3.422 19.031 1.313 1 98.12 70 ILE A C 1
ATOM 584 O O . ILE A 1 70 ? -3.178 18.234 2.211 1 98.12 70 ILE A O 1
ATOM 588 N N . PHE A 1 71 ? -2.885 20.172 1.225 1 98.06 71 PHE A N 1
ATOM 589 C CA . PHE A 1 71 ? -2.049 20.703 2.293 1 98.06 71 PHE A CA 1
ATOM 590 C C . PHE A 1 71 ? -2.812 21.75 3.113 1 98.06 71 PHE A C 1
ATOM 592 O O . PHE A 1 71 ? -3.402 22.672 2.557 1 98.06 71 PHE A O 1
ATOM 599 N N . LEU A 1 72 ? -2.793 21.578 4.402 1 98.12 72 LEU A N 1
ATOM 600 C CA . LEU A 1 72 ? -3.484 22.469 5.32 1 98.12 72 LEU A CA 1
ATOM 601 C C . LEU A 1 72 ? -2.51 23.094 6.316 1 98.12 72 LEU A C 1
ATOM 603 O O . LEU A 1 72 ? -1.687 22.391 6.902 1 98.12 72 LEU A O 1
ATOM 607 N N . GLY A 1 73 ? -2.592 24.406 6.445 1 98.12 73 GLY A N 1
ATOM 608 C CA . GLY A 1 73 ? -1.902 25.031 7.562 1 98.12 73 GLY A CA 1
ATOM 609 C C . GLY A 1 73 ? -2.609 24.828 8.891 1 98.12 73 GLY A C 1
ATOM 610 O O . GLY A 1 73 ? -3.834 24.938 8.969 1 98.12 73 GLY A O 1
ATOM 611 N N . ILE A 1 74 ? -1.86 24.453 9.875 1 98.25 74 ILE A N 1
ATOM 612 C CA . ILE A 1 74 ? -2.381 24.297 11.227 1 98.25 74 ILE A CA 1
ATOM 613 C C . ILE A 1 74 ? -2.135 25.578 12.016 1 98.25 74 ILE A C 1
ATOM 615 O O . ILE A 1 74 ? -0.995 26.047 12.125 1 98.25 74 ILE A O 1
ATOM 619 N N . CYS A 1 75 ? -3.172 26.172 12.586 1 98 75 CYS A N 1
ATOM 620 C CA . CYS A 1 75 ? -3.092 27.359 13.414 1 98 75 CYS A CA 1
ATOM 621 C C . CYS A 1 75 ? -3.758 27.141 14.766 1 98 75 CYS A C 1
ATOM 623 O O . CYS A 1 75 ? -4.688 26.328 14.875 1 98 75 CYS A O 1
ATOM 625 N N . LEU A 1 76 ? -3.217 27.844 15.734 1 97.06 76 LEU A N 1
ATOM 626 C CA . LEU A 1 76 ? -3.924 27.906 17 1 97.06 76 LEU A CA 1
ATOM 627 C C . LEU A 1 76 ? -5.07 28.906 16.938 1 97.06 76 LEU A C 1
ATOM 629 O O . LEU A 1 76 ? -4.938 29.969 16.344 1 97.06 76 LEU A O 1
ATOM 633 N N . THR A 1 77 ? -6.152 28.562 17.609 1 96.5 77 THR A N 1
ATOM 634 C CA . THR A 1 77 ? -7.316 29.438 17.562 1 96.5 77 THR A CA 1
ATOM 635 C C . THR A 1 77 ? -6.977 30.812 18.156 1 96.5 77 THR A C 1
ATOM 637 O O . THR A 1 77 ? -7.512 31.828 17.719 1 96.5 77 THR A O 1
ATOM 640 N N . GLU A 1 78 ? -6.031 30.906 19.078 1 94.88 78 GLU A N 1
ATOM 641 C CA . GLU A 1 78 ? -5.629 32.156 19.719 1 94.88 78 GLU A CA 1
ATOM 642 C C . GLU A 1 78 ? -4.719 32.969 18.812 1 94.88 78 GLU A C 1
ATOM 644 O O . GLU A 1 78 ? -4.5 34.156 19.062 1 94.88 78 GLU A O 1
ATOM 649 N N . ALA A 1 79 ? -4.133 32.375 17.75 1 94.69 79 ALA A N 1
ATOM 650 C CA . ALA A 1 79 ? -3.271 33.031 16.781 1 94.69 79 ALA A CA 1
ATOM 651 C C . ALA A 1 79 ? -3.531 32.531 15.359 1 94.69 79 ALA A C 1
ATOM 653 O O . ALA A 1 79 ? -2.646 31.938 14.734 1 94.69 79 ALA A O 1
ATOM 654 N N . PRO A 1 80 ? -4.68 32.875 14.797 1 94.19 80 PRO A N 1
ATOM 655 C CA . PRO A 1 80 ? -5.133 32.25 13.547 1 94.19 80 PRO A CA 1
ATOM 656 C C . PRO A 1 80 ? -4.32 32.719 12.336 1 94.19 80 PRO A C 1
ATOM 658 O O . PRO A 1 80 ? -4.383 32.094 11.273 1 94.19 80 PRO A O 1
ATOM 661 N N . ALA A 1 81 ? -3.576 33.75 12.453 1 94.12 81 ALA A N 1
ATOM 662 C CA . ALA A 1 81 ? -2.834 34.281 11.312 1 94.12 81 ALA A CA 1
ATOM 663 C C . ALA A 1 81 ? -1.481 33.594 11.164 1 94.12 81 ALA A C 1
ATOM 665 O O . ALA A 1 81 ? -0.793 33.781 10.156 1 94.12 81 ALA A O 1
ATOM 666 N N . GLU A 1 82 ? -1.145 32.781 12.148 1 95.31 82 GLU A N 1
ATOM 667 C CA . GLU A 1 82 ? 0.165 32.125 12.148 1 95.31 82 GLU A CA 1
ATOM 668 C C . GLU A 1 82 ? 0.032 30.609 12.047 1 95.31 82 GLU A C 1
ATOM 670 O O . GLU A 1 82 ? -0.624 29.984 12.883 1 95.31 82 GLU A O 1
ATOM 675 N N . ILE A 1 83 ? 0.702 30.062 11.055 1 97.12 83 ILE A N 1
ATOM 676 C CA . ILE A 1 83 ? 0.703 28.609 10.984 1 97.12 83 ILE A CA 1
ATOM 677 C C . ILE A 1 83 ? 1.775 28.047 11.922 1 97.12 83 ILE A C 1
ATOM 679 O O . ILE A 1 83 ? 2.871 28.609 12.016 1 97.12 83 ILE A O 1
ATOM 683 N N . VAL A 1 84 ? 1.493 27.031 12.648 1 97.19 84 VAL A N 1
ATOM 684 C CA . VAL A 1 84 ? 2.432 26.406 13.562 1 97.19 84 VAL A CA 1
ATOM 685 C C . VAL A 1 84 ? 2.752 24.984 13.078 1 97.19 84 VAL A C 1
ATOM 687 O O . VAL A 1 84 ? 3.553 24.281 13.695 1 97.19 84 VAL A O 1
ATOM 690 N N . GLY A 1 85 ? 2.166 24.531 12.023 1 97.25 85 GLY A N 1
ATOM 691 C CA . GLY A 1 85 ? 2.369 23.219 11.438 1 97.25 85 GLY A CA 1
ATOM 692 C C . GLY A 1 85 ? 1.644 23.047 10.117 1 97.25 85 GLY A C 1
ATOM 693 O O . GLY A 1 85 ? 1.009 23.969 9.617 1 97.25 85 GLY A O 1
ATOM 694 N N . ILE A 1 86 ? 1.822 21.859 9.523 1 97.06 86 ILE A N 1
ATOM 695 C CA . ILE A 1 86 ? 1.21 21.516 8.242 1 97.06 86 ILE A CA 1
ATOM 696 C C . ILE A 1 86 ? 0.608 20.109 8.32 1 97.06 86 ILE A C 1
ATOM 698 O O . ILE A 1 86 ? 1.209 19.203 8.898 1 97.06 86 ILE A O 1
ATOM 702 N N . ALA A 1 87 ? -0.522 20 7.816 1 97.62 87 ALA A N 1
ATOM 703 C CA . ALA A 1 87 ? -1.154 18.703 7.633 1 97.62 87 ALA A CA 1
ATOM 704 C C . ALA A 1 87 ? -1.348 18.391 6.152 1 97.62 87 ALA A C 1
ATOM 706 O O . ALA A 1 87 ? -1.388 19.297 5.316 1 97.62 87 ALA A O 1
ATOM 707 N N . GLU A 1 88 ? -1.41 17.156 5.867 1 97.5 88 GLU A N 1
ATOM 708 C CA . GLU A 1 88 ? -1.604 16.734 4.48 1 97.5 88 GLU A CA 1
ATOM 709 C C . GLU A 1 88 ? -2.607 15.586 4.391 1 97.5 88 GLU A C 1
ATOM 711 O O . GLU A 1 88 ? -2.652 14.727 5.273 1 97.5 88 GLU A O 1
ATOM 716 N N . ILE A 1 89 ? -3.414 15.594 3.463 1 98.31 89 ILE A N 1
ATOM 717 C CA . ILE A 1 89 ? -4.328 14.531 3.062 1 98.31 89 ILE A CA 1
ATOM 718 C C . ILE A 1 89 ? -4.016 14.094 1.633 1 98.31 89 ILE A C 1
ATOM 720 O O . ILE A 1 89 ? -4.059 14.906 0.706 1 98.31 89 ILE A O 1
ATOM 724 N N . PHE A 1 90 ? -3.662 12.789 1.477 1 97.69 90 PHE A N 1
ATOM 725 C CA . PHE A 1 90 ? -3.215 12.344 0.162 1 97.69 90 PHE A CA 1
ATOM 726 C C . PHE A 1 90 ? -3.541 10.867 -0.049 1 97.69 90 PHE A C 1
ATOM 728 O O . PHE A 1 90 ? -4.164 10.234 0.807 1 97.69 90 PHE A O 1
ATOM 735 N N . ASP A 1 91 ? -3.295 10.375 -1.258 1 97 91 ASP A N 1
ATOM 736 C CA . ASP A 1 91 ? -3.523 8.984 -1.631 1 97 91 ASP A CA 1
ATOM 737 C C . ASP A 1 91 ? -5.012 8.641 -1.599 1 97 91 ASP A C 1
ATOM 739 O O . ASP A 1 91 ? -5.41 7.629 -1.021 1 97 91 ASP A O 1
ATOM 743 N N . TYR A 1 92 ? -5.738 9.562 -2.162 1 97.38 92 TYR A N 1
ATOM 744 C CA . TYR A 1 92 ? -7.176 9.312 -2.188 1 97.38 92 TYR A CA 1
ATOM 745 C C . TYR A 1 92 ? -7.512 8.156 -3.125 1 97.38 92 TYR A C 1
ATOM 747 O O . TYR A 1 92 ? -7.199 8.203 -4.316 1 97.38 92 TYR A O 1
ATOM 755 N N . ASP A 1 93 ? -8.062 7.113 -2.59 1 97.25 93 ASP A N 1
ATOM 756 C CA . ASP A 1 93 ? -8.602 6.004 -3.369 1 97.25 93 ASP A CA 1
ATOM 757 C C . ASP A 1 93 ? -10.125 6.031 -3.387 1 97.25 93 ASP A C 1
ATOM 759 O O . ASP A 1 93 ? -10.773 5.688 -2.395 1 97.25 93 ASP A O 1
ATOM 763 N N . LYS A 1 94 ? -10.68 6.348 -4.488 1 95.38 94 LYS A N 1
ATOM 764 C CA . LYS A 1 94 ? -12.117 6.559 -4.617 1 95.38 94 LYS A CA 1
ATOM 765 C C . LYS A 1 94 ? -12.883 5.254 -4.434 1 95.38 94 LYS A C 1
ATOM 767 O O . LYS A 1 94 ? -13.984 5.246 -3.887 1 95.38 94 LYS A O 1
ATOM 772 N N . LYS A 1 95 ? -12.367 4.168 -4.914 1 95.62 95 LYS A N 1
ATOM 773 C CA . LYS A 1 95 ? -13.07 2.891 -4.84 1 95.62 95 LYS A CA 1
ATOM 774 C C . LYS A 1 95 ? -13.234 2.439 -3.391 1 95.62 95 LYS A C 1
ATOM 776 O O . LYS A 1 95 ? -14.312 1.989 -2.994 1 95.62 95 LYS A O 1
ATOM 781 N N . VAL A 1 96 ? -12.203 2.562 -2.604 1 97.12 96 VAL A N 1
ATOM 782 C CA . VAL A 1 96 ? -12.25 2.182 -1.195 1 97.12 96 VAL A CA 1
ATOM 783 C C . VAL A 1 96 ? -12.812 3.334 -0.365 1 97.12 96 VAL A C 1
ATOM 785 O O . VAL A 1 96 ? -13.258 3.129 0.765 1 97.12 96 VAL A O 1
ATOM 788 N N . ASN A 1 97 ? -12.719 4.57 -0.941 1 97.12 97 ASN A N 1
ATOM 789 C CA . ASN A 1 97 ? -12.977 5.809 -0.21 1 97.12 97 ASN A CA 1
ATOM 790 C C . ASN A 1 97 ? -12.047 5.945 0.993 1 97.12 97 ASN A C 1
ATOM 792 O O . ASN A 1 97 ? -12.508 6.066 2.129 1 97.12 97 ASN A O 1
ATOM 796 N N . MET A 1 98 ? -10.789 5.992 0.697 1 98.31 98 MET A N 1
ATOM 797 C CA . MET A 1 98 ? -9.766 6.023 1.738 1 98.31 98 MET A CA 1
ATOM 798 C C . MET A 1 98 ? -8.734 7.113 1.452 1 98.31 98 MET A C 1
ATOM 800 O O . MET A 1 98 ? -8.492 7.457 0.294 1 98.31 98 MET A O 1
ATOM 804 N N . VAL A 1 99 ? -8.133 7.598 2.523 1 98.5 99 VAL A N 1
ATOM 805 C CA . VAL A 1 99 ? -7.086 8.609 2.396 1 98.5 99 VAL A CA 1
ATOM 806 C C . VAL A 1 99 ? -5.957 8.312 3.379 1 98.5 99 VAL A C 1
ATOM 808 O O . VAL A 1 99 ? -6.141 7.562 4.34 1 98.5 99 VAL A O 1
ATOM 811 N N . THR A 1 100 ? -4.832 8.844 3.074 1 98.69 100 THR A N 1
ATOM 812 C CA . THR A 1 100 ? -3.709 8.898 4 1 98.69 100 THR A CA 1
ATOM 813 C C . THR A 1 100 ? -3.549 10.305 4.578 1 98.69 100 THR A C 1
ATOM 815 O O . THR A 1 100 ? -3.715 11.297 3.867 1 98.69 100 THR A O 1
ATOM 818 N N . ILE A 1 101 ? -3.262 10.359 5.836 1 98.56 101 ILE A N 1
ATOM 819 C CA . ILE A 1 101 ? -3.012 11.672 6.422 1 98.56 101 ILE A CA 1
ATOM 820 C C . ILE A 1 101 ? -1.581 11.734 6.953 1 98.56 101 ILE A C 1
ATOM 822 O O . ILE A 1 101 ? -0.979 10.703 7.254 1 98.56 101 ILE A O 1
ATOM 826 N N . GLY A 1 102 ? -1.044 12.914 6.965 1 97.06 102 GLY A N 1
ATOM 827 C CA . GLY A 1 102 ? 0.232 13.266 7.566 1 97.06 102 GLY A CA 1
ATOM 828 C C . GLY A 1 102 ? 0.233 14.641 8.203 1 97.06 102 GLY A C 1
ATOM 829 O O . GLY A 1 102 ? -0.643 15.469 7.926 1 97.06 102 GLY A O 1
ATOM 830 N N . TYR A 1 103 ? 1.202 14.859 9.07 1 95.94 103 TYR A N 1
ATOM 831 C CA . TYR A 1 103 ? 1.281 16.156 9.75 1 95.94 103 TYR A CA 1
ATOM 832 C C . TYR A 1 103 ? 2.688 16.406 10.281 1 95.94 103 TYR A C 1
ATOM 834 O O . TYR A 1 103 ? 3.434 15.461 10.555 1 95.94 103 TYR A O 1
ATOM 842 N N . ARG A 1 104 ? 2.973 17.609 10.352 1 93.94 104 ARG A N 1
ATOM 843 C CA . ARG A 1 104 ? 4.215 18.094 10.945 1 93.94 104 ARG A CA 1
ATOM 844 C C . ARG A 1 104 ? 3.98 19.391 11.727 1 93.94 104 ARG A C 1
ATOM 846 O O . ARG A 1 104 ? 3.197 20.234 11.297 1 93.94 104 ARG A O 1
ATOM 853 N N . ILE A 1 105 ? 4.539 19.453 12.859 1 95.06 105 ILE A N 1
ATOM 854 C CA . ILE A 1 105 ? 4.43 20.625 13.727 1 95.06 105 ILE A CA 1
ATOM 855 C C . ILE A 1 105 ? 5.797 21.281 13.883 1 95.06 105 ILE A C 1
ATOM 857 O O . ILE A 1 105 ? 6.812 20.594 14.008 1 95.06 105 ILE A O 1
ATOM 861 N N . ASN A 1 106 ? 5.75 22.594 13.828 1 94.19 106 ASN A N 1
ATOM 862 C CA . ASN A 1 106 ? 6.98 23.312 14.109 1 94.19 106 ASN A CA 1
ATOM 863 C C . ASN A 1 106 ? 7.59 22.891 15.445 1 94.19 106 ASN A C 1
ATOM 865 O O . ASN A 1 106 ? 6.879 22.734 16.438 1 94.19 106 ASN A O 1
ATOM 869 N N . GLU A 1 107 ? 8.867 22.719 15.422 1 90.81 107 GLU A N 1
ATOM 870 C CA . GLU A 1 107 ? 9.602 22.188 16.562 1 90.81 107 GLU A CA 1
ATOM 871 C C . GLU A 1 107 ? 9.344 23.016 17.828 1 90.81 107 GLU A C 1
ATOM 873 O O . GLU A 1 107 ? 9.227 22.453 18.922 1 90.81 107 GLU A O 1
ATOM 878 N N . ASN A 1 108 ? 9.172 24.281 17.656 1 90.69 108 ASN A N 1
ATOM 879 C CA . ASN A 1 108 ? 8.953 25.188 18.781 1 90.69 108 ASN A CA 1
ATOM 880 C C . ASN A 1 108 ? 7.605 24.922 19.453 1 90.69 108 ASN A C 1
ATOM 882 O O . ASN A 1 108 ? 7.355 25.406 20.562 1 90.69 108 ASN A O 1
ATOM 886 N N . ASN A 1 109 ? 6.789 24.156 18.859 1 91.12 109 ASN A N 1
ATOM 887 C CA . ASN A 1 109 ? 5.445 23.922 19.359 1 91.12 109 ASN A CA 1
ATOM 888 C C . ASN A 1 109 ? 5.227 22.438 19.672 1 91.12 109 ASN A C 1
ATOM 890 O O . ASN A 1 109 ? 4.09 22 19.859 1 91.12 109 ASN A O 1
ATOM 894 N N . TRP A 1 110 ? 6.309 21.719 19.812 1 88.25 110 TRP A N 1
ATOM 895 C CA . TRP A 1 110 ? 6.219 20.297 20.125 1 88.25 110 TRP A CA 1
ATOM 896 C C . TRP A 1 110 ? 5.781 20.078 21.578 1 88.25 110 TRP A C 1
ATOM 898 O O . TRP A 1 110 ? 6.031 20.922 22.438 1 88.25 110 TRP A O 1
ATOM 908 N N . HIS A 1 111 ? 5.059 19.016 21.75 1 86.12 111 HIS A N 1
ATOM 909 C CA . HIS A 1 111 ? 4.676 18.516 23.078 1 86.12 111 HIS A CA 1
ATOM 910 C C . HIS A 1 111 ? 3.625 19.422 23.719 1 86.12 111 HIS A C 1
ATOM 912 O O . HIS A 1 111 ? 3.635 19.641 24.922 1 86.12 111 HIS A O 1
ATOM 918 N N . LYS A 1 112 ? 2.865 20.109 22.875 1 90.56 112 LYS A N 1
ATOM 919 C CA . LYS A 1 112 ? 1.781 20.969 23.359 1 90.56 112 LYS A CA 1
ATOM 920 C C . LYS A 1 112 ? 0.42 20.391 22.984 1 90.56 112 LYS A C 1
ATOM 922 O O . LYS A 1 112 ? -0.606 21.047 23.141 1 90.56 112 LYS A O 1
ATOM 927 N N . GLY A 1 113 ? 0.459 19.219 22.391 1 94.12 113 GLY A N 1
ATOM 928 C CA . GLY A 1 113 ? -0.779 18.531 22.047 1 94.12 113 GLY A CA 1
ATOM 929 C C . GLY A 1 113 ? -1.412 19.047 20.766 1 94.12 113 GLY A C 1
ATOM 930 O O . GLY A 1 113 ? -2.553 18.688 20.453 1 94.12 113 GLY A O 1
ATOM 931 N N . ILE A 1 114 ? -0.708 19.844 20.031 1 96.06 114 ILE A N 1
ATOM 932 C CA . ILE A 1 114 ? -1.234 20.5 18.844 1 96.06 114 ILE A CA 1
ATOM 933 C C . ILE A 1 114 ? -1.49 19.469 17.75 1 96.06 114 ILE A C 1
ATOM 935 O O . ILE A 1 114 ? -2.533 19.484 17.094 1 96.06 114 ILE A O 1
ATOM 939 N N . ALA A 1 115 ? -0.564 18.562 17.594 1 96.75 115 ALA A N 1
ATOM 940 C CA . ALA A 1 115 ? -0.734 17.516 16.594 1 96.75 115 ALA A CA 1
ATOM 941 C C . ALA A 1 115 ? -1.979 16.672 16.891 1 96.75 115 ALA A C 1
ATOM 943 O O . ALA A 1 115 ? -2.748 16.359 15.969 1 96.75 115 ALA A O 1
ATOM 944 N N . THR A 1 116 ? -2.164 16.328 18.156 1 97.62 116 THR A N 1
ATOM 945 C CA . THR A 1 116 ? -3.324 15.539 18.562 1 97.62 116 THR A CA 1
ATOM 946 C C . THR A 1 116 ? -4.617 16.266 18.203 1 97.62 116 THR A C 1
ATOM 948 O O . THR A 1 116 ? -5.535 15.664 17.625 1 97.62 116 THR A O 1
ATOM 951 N N . GLN A 1 117 ? -4.668 17.531 18.484 1 97.5 117 GLN A N 1
ATOM 952 C CA . GLN A 1 117 ? -5.848 18.344 18.188 1 97.5 117 GLN A CA 1
ATOM 953 C C . GLN A 1 117 ? -6.062 18.469 16.672 1 97.5 117 GLN A C 1
ATOM 955 O O . GLN A 1 117 ? -7.199 18.406 16.203 1 97.5 117 GLN A O 1
ATOM 960 N N . ALA A 1 118 ? -5 18.641 15.938 1 97.81 118 ALA A N 1
ATOM 961 C CA . ALA A 1 118 ? -5.09 18.781 14.484 1 97.81 118 ALA A CA 1
ATOM 962 C C . ALA A 1 118 ? -5.621 17.5 13.852 1 97.81 118 ALA A C 1
ATOM 964 O O . ALA A 1 118 ? -6.504 17.547 12.992 1 97.81 118 ALA A O 1
ATOM 965 N N . VAL A 1 119 ? -5.066 16.359 14.289 1 98.12 119 VAL A N 1
ATOM 966 C CA . VAL A 1 119 ? -5.484 15.062 13.75 1 98.12 119 VAL A CA 1
ATOM 967 C C . VAL A 1 119 ? -6.945 14.805 14.102 1 98.12 119 VAL A C 1
ATOM 969 O O . VAL A 1 119 ? -7.723 14.336 13.266 1 98.12 119 VAL A O 1
ATOM 972 N N . GLU A 1 120 ? -7.301 15.125 15.297 1 98 120 GLU A N 1
ATOM 973 C CA . GLU A 1 120 ? -8.703 14.984 15.695 1 98 120 GLU A CA 1
ATOM 974 C C . GLU A 1 120 ? -9.617 15.773 14.773 1 98 120 GLU A C 1
ATOM 976 O O . GLU A 1 120 ? -10.633 15.25 14.297 1 98 120 GLU A O 1
ATOM 981 N N . ALA A 1 121 ? -9.281 16.984 14.531 1 97.88 121 ALA A N 1
ATOM 982 C CA . ALA A 1 121 ? -10.078 17.875 13.688 1 97.88 121 ALA A CA 1
ATOM 983 C C . ALA A 1 121 ? -10.18 17.328 12.266 1 97.88 121 ALA A C 1
ATOM 985 O O . ALA A 1 121 ? -11.258 17.328 11.664 1 97.88 121 ALA A O 1
ATOM 986 N N . ILE A 1 122 ? -9.086 16.828 11.727 1 97.94 122 ILE A N 1
ATOM 987 C CA . ILE A 1 122 ? -9.031 16.281 10.375 1 97.94 122 ILE A CA 1
ATOM 988 C C . ILE A 1 122 ? -9.898 15.023 10.289 1 97.94 122 ILE A C 1
ATOM 990 O O . ILE A 1 122 ? -10.672 14.859 9.344 1 97.94 122 ILE A O 1
ATOM 994 N N . VAL A 1 123 ? -9.734 14.188 11.273 1 97.69 123 VAL A N 1
ATOM 995 C CA . VAL A 1 123 ? -10.477 12.93 11.305 1 97.69 123 VAL A CA 1
ATOM 996 C C . VAL A 1 123 ? -11.977 13.219 11.336 1 97.69 123 VAL A C 1
ATOM 998 O O . VAL A 1 123 ? -12.742 12.625 10.57 1 97.69 123 VAL A O 1
ATOM 1001 N N . GLU A 1 124 ? -12.398 14.141 12.148 1 96.69 124 GLU A N 1
ATOM 1002 C CA . GLU A 1 124 ? -13.805 14.508 12.242 1 96.69 124 GLU A CA 1
ATOM 1003 C C . GLU A 1 124 ? -14.328 15.055 10.922 1 96.69 124 GLU A C 1
ATOM 1005 O O . GLU A 1 124 ? -15.414 14.68 10.469 1 96.69 124 GLU A O 1
ATOM 1010 N N . TYR A 1 125 ? -13.586 15.875 10.344 1 96.56 125 TYR A N 1
ATOM 1011 C CA . TYR A 1 125 ? -13.977 16.453 9.062 1 96.56 125 TYR A CA 1
ATOM 1012 C C . TYR A 1 125 ? -14.109 15.367 7.996 1 96.56 125 TYR A C 1
ATOM 1014 O O . TYR A 1 125 ? -15.102 15.312 7.273 1 96.56 125 TYR A O 1
ATOM 1022 N N . LEU A 1 126 ? -13.078 14.469 7.949 1 97.5 126 LEU A N 1
ATOM 1023 C CA . LEU A 1 126 ? -13.039 13.43 6.922 1 97.5 126 LEU A CA 1
ATOM 1024 C C . LEU A 1 126 ? -14.18 12.438 7.105 1 97.5 126 LEU A C 1
ATOM 1026 O O . LEU A 1 126 ? -14.789 11.992 6.129 1 97.5 126 LEU A O 1
ATOM 1030 N N . PHE A 1 127 ? -14.508 12.047 8.344 1 96.75 127 PHE A N 1
ATOM 1031 C CA . PHE A 1 127 ? -15.562 11.07 8.594 1 96.75 127 PHE A CA 1
ATOM 1032 C C . PHE A 1 127 ? -16.938 11.711 8.484 1 96.75 127 PHE A C 1
ATOM 1034 O O . PHE A 1 127 ? -17.844 11.148 7.863 1 96.75 127 PHE A O 1
ATOM 1041 N N . ASN A 1 128 ? -17.094 12.891 9.016 1 94.81 128 ASN A N 1
ATOM 1042 C CA . ASN A 1 128 ? -18.422 13.453 9.172 1 94.81 128 ASN A CA 1
ATOM 1043 C C . ASN A 1 128 ? -18.828 14.281 7.953 1 94.81 128 ASN A C 1
ATOM 1045 O O . ASN A 1 128 ? -20 14.297 7.57 1 94.81 128 ASN A O 1
ATOM 1049 N N . THR A 1 129 ? -17.906 14.984 7.398 1 94.75 129 THR A N 1
ATOM 1050 C CA . THR A 1 129 ? -18.234 15.883 6.289 1 94.75 129 THR A CA 1
ATOM 1051 C C . THR A 1 129 ? -18 15.188 4.953 1 94.75 129 THR A C 1
ATOM 1053 O O . THR A 1 129 ? -18.844 15.25 4.059 1 94.75 129 THR A O 1
ATOM 1056 N N . CYS A 1 130 ? -16.891 14.445 4.84 1 95.69 130 CYS A N 1
ATOM 1057 C CA . CYS A 1 130 ? -16.531 13.836 3.566 1 95.69 130 CYS A CA 1
ATOM 1058 C C . CYS A 1 130 ? -16.969 12.375 3.521 1 95.69 130 CYS A C 1
ATOM 1060 O O . CYS A 1 130 ? -16.891 11.734 2.471 1 95.69 130 CYS A O 1
ATOM 1062 N N . GLU A 1 131 ? -17.297 11.758 4.633 1 95.62 131 GLU A N 1
ATOM 1063 C CA . GLU A 1 131 ? -17.781 10.391 4.766 1 95.62 131 GLU A CA 1
ATOM 1064 C C . GLU A 1 131 ? -16.734 9.391 4.258 1 95.62 131 GLU A C 1
ATOM 1066 O O . GLU A 1 131 ? -17.078 8.445 3.541 1 95.62 131 GLU A O 1
ATOM 1071 N N . ILE A 1 132 ? -15.547 9.688 4.523 1 97.19 132 ILE A N 1
ATOM 1072 C CA . ILE A 1 132 ? -14.445 8.789 4.195 1 97.19 132 ILE A CA 1
ATOM 1073 C C . ILE A 1 132 ? -14.602 7.473 4.957 1 97.19 132 ILE A C 1
ATOM 1075 O O . ILE A 1 132 ? -14.984 7.469 6.129 1 97.19 132 ILE A O 1
ATOM 1079 N N . ASN A 1 133 ? -14.273 6.336 4.281 1 97.88 133 ASN A N 1
ATOM 1080 C CA . ASN A 1 133 ? -14.406 5.012 4.883 1 97.88 133 ASN A CA 1
ATOM 1081 C C . ASN A 1 133 ? -13.203 4.668 5.75 1 97.88 133 ASN A C 1
ATOM 1083 O O . ASN A 1 133 ? -13.352 4.148 6.859 1 97.88 133 ASN A O 1
ATOM 1087 N N . ARG A 1 134 ? -12.062 4.93 5.262 1 98.44 134 ARG A N 1
ATOM 1088 C CA . ARG A 1 134 ? -10.82 4.539 5.918 1 98.44 134 ARG A CA 1
ATOM 1089 C C . ARG A 1 134 ? -9.797 5.672 5.887 1 98.44 134 ARG A C 1
ATOM 1091 O O . ARG A 1 134 ? -9.555 6.262 4.832 1 98.44 134 ARG A O 1
ATOM 1098 N N . ILE A 1 135 ? -9.266 6.02 7 1 98.69 135 ILE A N 1
ATOM 1099 C CA . ILE A 1 135 ? -8.141 6.941 7.133 1 98.69 135 ILE A CA 1
ATOM 1100 C C . ILE A 1 135 ? -6.906 6.18 7.602 1 98.69 135 ILE A C 1
ATOM 1102 O O . ILE A 1 135 ? -6.969 5.402 8.555 1 98.69 135 ILE A O 1
ATOM 1106 N N . GLN A 1 136 ? -5.812 6.332 6.863 1 98.81 136 GLN A N 1
ATOM 1107 C CA . GLN A 1 136 ? -4.602 5.645 7.301 1 98.81 136 GLN A CA 1
ATOM 1108 C C . GLN A 1 136 ? -3.449 6.629 7.477 1 98.81 136 GLN A C 1
ATOM 1110 O O . GLN A 1 136 ? -3.512 7.762 6.996 1 98.81 136 GLN A O 1
ATOM 1115 N N . ALA A 1 137 ? -2.484 6.238 8.195 1 98.38 137 ALA A N 1
ATOM 1116 C CA . ALA A 1 137 ? -1.245 6.973 8.438 1 98.38 137 ALA A CA 1
ATOM 1117 C C . ALA A 1 137 ? -0.065 6.02 8.594 1 98.38 137 ALA A C 1
ATOM 1119 O O . ALA A 1 137 ? -0.226 4.895 9.078 1 98.38 137 ALA A O 1
ATOM 1120 N N . PHE A 1 138 ? 1.025 6.461 8.156 1 97.25 138 PHE A N 1
ATOM 1121 C CA . PHE A 1 138 ? 2.27 5.707 8.242 1 97.25 138 PHE A CA 1
ATOM 1122 C C . PHE A 1 138 ? 3.27 6.414 9.148 1 97.25 138 PHE A C 1
ATOM 1124 O O . PHE A 1 138 ? 3.457 7.629 9.047 1 97.25 138 PHE A O 1
ATOM 1131 N N . VAL A 1 139 ? 3.879 5.652 10.023 1 96 139 VAL A N 1
ATOM 1132 C CA . VAL A 1 139 ? 4.77 6.207 11.039 1 96 139 VAL A CA 1
ATOM 1133 C C . VAL A 1 139 ? 6.059 5.395 11.102 1 96 139 VAL A C 1
ATOM 1135 O O . VAL A 1 139 ? 6.027 4.16 11.07 1 96 139 VAL A O 1
ATOM 1138 N N . MET A 1 140 ? 7.133 6.113 11.164 1 94.44 140 MET A N 1
ATOM 1139 C CA . MET A 1 140 ? 8.352 5.383 11.484 1 94.44 140 MET A CA 1
ATOM 1140 C C . MET A 1 140 ? 8.258 4.73 12.859 1 94.44 140 MET A C 1
ATOM 1142 O O . MET A 1 140 ? 7.84 5.371 13.828 1 94.44 140 MET A O 1
ATOM 1146 N N . PRO A 1 141 ? 8.695 3.48 12.93 1 94.69 141 PRO A N 1
ATOM 1147 C CA . PRO A 1 141 ? 8.562 2.777 14.211 1 94.69 141 PRO A CA 1
ATOM 1148 C C . PRO A 1 141 ? 9.234 3.516 15.359 1 94.69 141 PRO A C 1
ATOM 1150 O O . PRO A 1 141 ? 8.742 3.484 16.5 1 94.69 141 PRO A O 1
ATOM 1153 N N . GLU A 1 142 ? 10.242 4.258 15.094 1 92.44 142 GLU A N 1
ATOM 1154 C CA . GLU A 1 142 ? 11.031 4.918 16.141 1 92.44 142 GLU A CA 1
ATOM 1155 C C . GLU A 1 142 ? 10.375 6.23 16.562 1 92.44 142 GLU A C 1
ATOM 1157 O O . GLU A 1 142 ? 10.773 6.82 17.578 1 92.44 142 GLU A O 1
ATOM 1162 N N . ASN A 1 143 ? 9.406 6.688 15.828 1 91.19 143 ASN A N 1
ATOM 1163 C CA . ASN A 1 143 ? 8.766 7.965 16.125 1 91.19 143 ASN A CA 1
ATOM 1164 C C . ASN A 1 143 ? 7.68 7.82 17.188 1 91.19 143 ASN A C 1
ATOM 1166 O O . ASN A 1 143 ? 6.488 7.895 16.875 1 91.19 143 ASN A O 1
ATOM 1170 N N . ALA A 1 144 ? 8.047 7.754 18.406 1 92.12 144 ALA A N 1
ATOM 1171 C CA . ALA A 1 144 ? 7.148 7.488 19.531 1 92.12 144 ALA A CA 1
ATOM 1172 C C . ALA A 1 144 ? 6.047 8.539 19.609 1 92.12 144 ALA A C 1
ATOM 1174 O O . ALA A 1 144 ? 4.898 8.219 19.922 1 92.12 144 ALA A O 1
ATOM 1175 N N . ASN A 1 145 ? 6.383 9.758 19.359 1 91.19 145 ASN A N 1
ATOM 1176 C CA . ASN A 1 145 ? 5.418 10.852 19.453 1 91.19 145 ASN A CA 1
ATOM 1177 C C . ASN A 1 145 ? 4.281 10.688 18.453 1 91.19 145 ASN A C 1
ATOM 1179 O O . ASN A 1 145 ? 3.111 10.859 18.797 1 91.19 145 ASN A O 1
ATOM 1183 N N . SER A 1 146 ? 4.602 10.375 17.281 1 93.62 146 SER A N 1
ATOM 1184 C CA . SER A 1 146 ? 3.574 10.18 16.266 1 93.62 146 SER A CA 1
ATOM 1185 C C . SER A 1 146 ? 2.676 8.992 16.609 1 93.62 146 SER A C 1
ATOM 1187 O O . SER A 1 146 ? 1.466 9.039 16.375 1 93.62 146 SER A O 1
ATOM 1189 N N . HIS A 1 147 ? 3.248 7.941 17.141 1 96.19 147 HIS A N 1
ATOM 1190 C CA . HIS A 1 147 ? 2.447 6.82 17.625 1 96.19 147 HIS A CA 1
ATOM 1191 C C . HIS A 1 147 ? 1.401 7.281 18.625 1 96.19 147 HIS A C 1
ATOM 1193 O O . HIS A 1 147 ? 0.225 6.93 18.516 1 96.19 147 HIS A O 1
ATOM 1199 N N . LYS A 1 148 ? 1.822 8.031 19.578 1 96.44 148 LYS A N 1
ATOM 1200 C CA . LYS A 1 148 ? 0.945 8.5 20.641 1 96.44 148 LYS A CA 1
ATOM 1201 C C . LYS A 1 148 ? -0.196 9.344 20.094 1 96.44 148 LYS A C 1
ATOM 1203 O O . LYS A 1 148 ? -1.342 9.219 20.531 1 96.44 148 LYS A O 1
ATOM 1208 N N . VAL A 1 149 ? 0.093 10.227 19.141 1 97.25 149 VAL A N 1
ATOM 1209 C CA . VAL A 1 149 ? -0.913 11.094 18.531 1 97.25 149 VAL A CA 1
ATOM 1210 C C . VAL A 1 149 ? -2.008 10.234 17.891 1 97.25 149 VAL A C 1
ATOM 1212 O O . VAL A 1 149 ? -3.197 10.492 18.094 1 97.25 149 VAL A O 1
ATOM 1215 N N . LEU A 1 150 ? -1.62 9.219 17.141 1 97.75 150 LEU A N 1
ATOM 1216 C CA . LEU A 1 150 ? -2.58 8.375 16.438 1 97.75 150 LEU A CA 1
ATOM 1217 C C . LEU A 1 150 ? -3.375 7.523 17.422 1 97.75 150 LEU A C 1
ATOM 1219 O O . LEU A 1 150 ? -4.586 7.34 17.25 1 97.75 150 LEU A O 1
ATOM 1223 N N . GLN A 1 151 ? -2.689 7.031 18.422 1 97.19 151 GLN A N 1
ATOM 1224 C CA . GLN A 1 151 ? -3.371 6.254 19.453 1 97.19 151 GLN A CA 1
ATOM 1225 C C . GLN A 1 151 ? -4.406 7.102 20.188 1 97.19 151 GLN A C 1
ATOM 1227 O O . GLN A 1 151 ? -5.531 6.652 20.406 1 97.19 151 GLN A O 1
ATOM 1232 N N . LYS A 1 152 ? -4.035 8.32 20.547 1 96.94 152 LYS A N 1
ATOM 1233 C CA . LYS A 1 152 ? -4.941 9.242 21.219 1 96.94 152 LYS A CA 1
ATOM 1234 C C . LYS A 1 152 ? -6.156 9.555 20.359 1 96.94 152 LYS A C 1
ATOM 1236 O O . LYS A 1 152 ? -7.227 9.891 20.875 1 96.94 152 LYS A O 1
ATOM 1241 N N . ASN A 1 153 ? -5.969 9.5 19.062 1 97.44 153 ASN A N 1
ATOM 1242 C CA . ASN A 1 153 ? -7.055 9.773 18.125 1 97.44 153 ASN A CA 1
ATOM 1243 C C . ASN A 1 153 ? -7.738 8.484 17.672 1 97.44 153 ASN A C 1
ATOM 1245 O O . ASN A 1 153 ? -8.391 8.453 16.641 1 97.44 153 ASN A O 1
ATOM 1249 N N . LYS A 1 154 ? -7.48 7.332 18.344 1 97.31 154 LYS A N 1
ATOM 1250 C CA . LYS A 1 154 ? -8.203 6.07 18.25 1 97.31 154 LYS A CA 1
ATOM 1251 C C . LYS A 1 154 ? -7.867 5.348 16.953 1 97.31 154 LYS A C 1
ATOM 1253 O O . LYS A 1 154 ? -8.703 4.625 16.391 1 97.31 154 LYS A O 1
ATOM 1258 N N . PHE A 1 155 ? -6.758 5.664 16.406 1 98.31 155 PHE A N 1
ATOM 1259 C CA . PHE A 1 155 ? -6.285 4.836 15.297 1 98.31 155 PHE A CA 1
ATOM 1260 C C . PHE A 1 155 ? -5.887 3.449 15.789 1 98.31 155 PHE A C 1
ATOM 1262 O O . PHE A 1 155 ? -5.309 3.311 16.875 1 98.31 155 PHE A O 1
ATOM 1269 N N . VAL A 1 156 ? -6.16 2.488 14.984 1 98.06 156 VAL A N 1
ATOM 1270 C CA . VAL A 1 156 ? -5.793 1.109 15.281 1 98.06 156 VAL A CA 1
ATOM 1271 C C . VAL A 1 156 ? -4.445 0.785 14.641 1 98.06 156 VAL A C 1
ATOM 1273 O O . VAL A 1 156 ? -4.223 1.084 13.461 1 98.06 156 VAL A O 1
ATOM 1276 N N . TYR A 1 157 ? -3.564 0.23 15.43 1 98.25 157 TYR A N 1
ATOM 1277 C CA . TYR A 1 157 ? -2.289 -0.257 14.914 1 98.25 157 TYR A CA 1
ATOM 1278 C C . TYR A 1 157 ? -2.482 -1.523 14.094 1 98.25 157 TYR A C 1
ATOM 1280 O O . TYR A 1 157 ? -3.012 -2.52 14.586 1 98.25 157 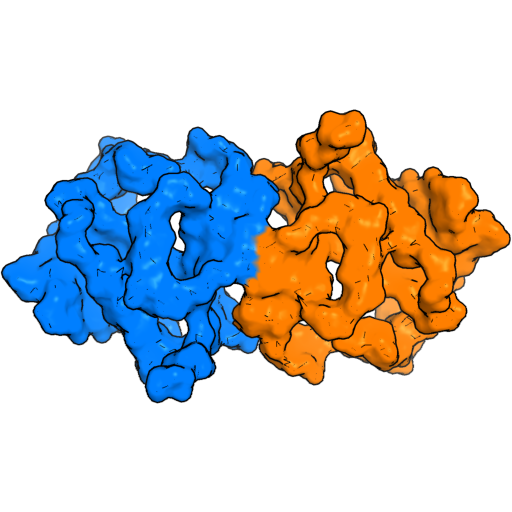TYR A O 1
ATOM 1288 N N . GLU A 1 158 ? -2.01 -1.479 12.844 1 98.25 158 GLU A N 1
ATOM 1289 C CA . GLU A 1 158 ? -2.303 -2.605 11.961 1 98.25 158 GLU A CA 1
ATOM 1290 C C . GLU A 1 158 ? -1.053 -3.439 11.695 1 98.25 158 GLU A C 1
ATOM 1292 O O . GLU A 1 158 ? -1.123 -4.484 11.047 1 98.25 158 GLU A O 1
ATOM 1297 N N . GLY A 1 159 ? 0.103 -2.938 12.117 1 97.75 159 GLY A N 1
ATOM 1298 C CA . GLY A 1 159 ? 1.345 -3.678 11.961 1 97.75 159 GLY A CA 1
ATOM 1299 C C . GLY A 1 159 ? 2.453 -2.857 11.328 1 97.75 159 GLY A C 1
ATOM 1300 O O . GLY A 1 159 ? 2.299 -1.651 11.125 1 97.75 159 GLY A O 1
ATOM 1301 N N . VAL A 1 160 ? 3.594 -3.514 11.109 1 98.12 160 VAL A N 1
ATOM 1302 C CA . VAL A 1 160 ? 4.75 -2.859 10.508 1 98.12 160 VAL A CA 1
ATOM 1303 C C . VAL A 1 160 ? 5.031 -3.467 9.133 1 98.12 160 VAL A C 1
ATOM 1305 O O . VAL A 1 160 ? 5.121 -4.688 9 1 98.12 160 VAL A O 1
ATOM 1308 N N . MET A 1 161 ? 5.035 -2.705 8.18 1 98.12 161 MET A N 1
ATOM 1309 C CA . MET A 1 161 ? 5.543 -3.104 6.871 1 98.12 161 MET A CA 1
ATOM 1310 C C . MET A 1 161 ? 7.062 -2.977 6.816 1 98.12 161 MET A C 1
ATOM 1312 O O . MET A 1 161 ? 7.594 -1.868 6.727 1 98.12 161 MET A O 1
ATOM 1316 N N . ARG A 1 162 ? 7.734 -4.109 6.824 1 98.06 162 ARG A N 1
ATOM 1317 C CA . ARG A 1 162 ? 9.188 -4.125 6.934 1 98.06 162 ARG A CA 1
ATOM 1318 C C . ARG A 1 162 ? 9.844 -3.77 5.602 1 98.06 162 ARG A C 1
ATOM 1320 O O . ARG A 1 162 ? 9.508 -4.352 4.566 1 98.06 162 ARG A O 1
ATOM 1327 N N . GLN A 1 163 ? 10.766 -2.754 5.645 1 98 163 GLN A N 1
ATOM 1328 C CA . GLN A 1 163 ? 11.539 -2.332 4.48 1 98 163 GLN A CA 1
ATOM 1329 C C . GLN A 1 163 ? 10.633 -2.137 3.266 1 98 163 GLN A C 1
ATOM 1331 O O . GLN A 1 163 ? 10.922 -2.648 2.184 1 98 163 GLN A O 1
ATOM 1336 N N . SER A 1 164 ? 9.578 -1.314 3.445 1 97.56 164 SER A N 1
ATOM 1337 C CA . SER A 1 164 ? 8.523 -1.28 2.434 1 97.56 164 SER A CA 1
ATOM 1338 C C . SER A 1 164 ? 8.547 0.035 1.661 1 97.56 164 SER A C 1
ATOM 1340 O O . SER A 1 164 ? 7.832 0.188 0.667 1 97.56 164 SER A O 1
ATOM 1342 N N . GLN A 1 165 ? 9.32 0.965 2.055 1 96.56 165 GLN A N 1
ATOM 1343 C CA . GLN A 1 165 ? 9.344 2.254 1.371 1 96.56 165 GLN A CA 1
ATOM 1344 C C . GLN A 1 165 ? 10.766 2.814 1.299 1 96.56 165 GLN A C 1
ATOM 1346 O O . GLN A 1 165 ? 11.586 2.547 2.176 1 96.56 165 GLN A O 1
ATOM 1351 N N . TYR A 1 166 ? 10.992 3.607 0.224 1 95.31 166 TYR A N 1
ATOM 1352 C CA . TYR A 1 166 ? 12.234 4.359 0.08 1 95.31 166 TYR A CA 1
ATOM 1353 C C . TYR A 1 166 ? 12.023 5.832 0.407 1 95.31 166 TYR A C 1
ATOM 1355 O O . TYR A 1 166 ? 11.117 6.469 -0.129 1 95.31 166 TYR A O 1
ATOM 1363 N N . TRP A 1 167 ? 12.656 6.371 1.327 1 90.81 167 TRP A N 1
ATOM 1364 C CA . TRP A 1 167 ? 12.672 7.793 1.648 1 90.81 167 TRP A CA 1
ATOM 1365 C C . TRP A 1 167 ? 13.992 8.438 1.221 1 90.81 167 TRP A C 1
ATOM 1367 O O . TRP A 1 167 ? 15.062 7.961 1.592 1 90.81 167 TRP A O 1
ATOM 1377 N N . LYS A 1 168 ? 13.711 9.562 0.676 1 83.56 168 LYS A N 1
ATOM 1378 C CA . LYS A 1 168 ? 14.914 10.289 0.256 1 83.56 168 LYS A CA 1
ATOM 1379 C C . LYS A 1 168 ? 15.828 10.57 1.443 1 83.56 168 LYS A C 1
ATOM 1381 O O . LYS A 1 168 ? 15.367 11.039 2.49 1 83.56 168 LYS A O 1
ATOM 1386 N N . ASN A 1 169 ? 17.094 10.188 1.478 1 80.88 169 ASN A N 1
ATOM 1387 C CA . ASN A 1 169 ? 18.156 10.469 2.445 1 80.88 169 ASN A CA 1
ATOM 1388 C C . ASN A 1 169 ? 18.203 9.406 3.541 1 80.88 169 ASN A C 1
ATOM 1390 O O . ASN A 1 169 ? 19.094 9.43 4.391 1 80.88 169 ASN A O 1
ATOM 1394 N N . ARG A 1 170 ? 17.203 8.578 3.65 1 88.38 170 ARG A N 1
ATOM 1395 C CA . ARG A 1 170 ? 17.219 7.555 4.684 1 88.38 170 ARG A CA 1
ATOM 1396 C C . ARG A 1 170 ? 17.344 6.164 4.074 1 88.38 170 ARG A C 1
ATOM 1398 O O . ARG A 1 170 ? 17.75 5.215 4.75 1 88.38 170 ARG A O 1
ATOM 1405 N N . GLY A 1 171 ? 16.891 6.172 2.793 1 93.5 171 GLY A N 1
ATOM 1406 C CA . GLY A 1 171 ? 16.891 4.863 2.158 1 93.5 171 GLY A CA 1
ATOM 1407 C C . GLY A 1 171 ? 15.633 4.066 2.424 1 93.5 171 GLY A C 1
ATOM 1408 O O . GLY A 1 171 ? 14.539 4.625 2.477 1 93.5 171 GLY A O 1
ATOM 1409 N N . ILE A 1 172 ? 15.82 2.723 2.51 1 96.5 172 ILE A N 1
ATOM 1410 C CA . ILE A 1 172 ? 14.68 1.829 2.703 1 96.5 172 ILE A CA 1
ATOM 1411 C C . ILE A 1 172 ? 14.289 1.808 4.176 1 96.5 172 ILE A C 1
ATOM 1413 O O . ILE A 1 172 ? 15.141 1.659 5.055 1 96.5 172 ILE A O 1
ATOM 1417 N N . VAL A 1 173 ? 12.984 1.963 4.414 1 96.06 173 VAL A N 1
ATOM 1418 C CA . VAL A 1 173 ? 12.555 2.123 5.801 1 96.06 173 VAL A CA 1
ATOM 1419 C C . VAL A 1 173 ? 11.383 1.186 6.094 1 96.06 173 VAL A C 1
ATOM 1421 O O . VAL A 1 173 ? 10.664 0.78 5.18 1 96.06 173 VAL A O 1
ATOM 1424 N N . ASP A 1 174 ? 11.344 0.868 7.41 1 97.44 174 ASP A N 1
ATOM 1425 C CA . ASP A 1 174 ? 10.125 0.26 7.945 1 97.44 174 ASP A CA 1
ATOM 1426 C C . ASP A 1 174 ? 9.055 1.315 8.203 1 97.44 174 ASP A C 1
ATOM 1428 O O . ASP A 1 174 ? 9.367 2.439 8.602 1 97.44 174 ASP A O 1
ATOM 1432 N N . LEU A 1 175 ? 7.754 0.895 8.031 1 97.5 175 LEU A N 1
ATOM 1433 C CA . LEU A 1 175 ? 6.66 1.805 8.367 1 97.5 175 LEU A CA 1
ATOM 1434 C C . LEU A 1 175 ? 5.582 1.09 9.172 1 97.5 175 LEU A C 1
ATOM 1436 O O . LEU A 1 175 ? 5.09 0.037 8.758 1 97.5 175 LEU A O 1
ATOM 1440 N N . ALA A 1 176 ? 5.289 1.641 10.336 1 98.12 176 ALA A N 1
ATOM 1441 C CA . ALA A 1 176 ? 4.094 1.223 11.07 1 98.12 176 ALA A CA 1
ATOM 1442 C C . ALA A 1 176 ? 2.832 1.782 10.422 1 98.12 176 ALA A C 1
ATOM 1444 O O . ALA A 1 176 ? 2.801 2.945 10.008 1 98.12 176 ALA A O 1
ATOM 1445 N N . VAL A 1 177 ? 1.81 0.916 10.336 1 98.38 177 VAL A N 1
ATOM 1446 C CA . VAL A 1 177 ? 0.556 1.324 9.711 1 98.38 177 VAL A CA 1
ATOM 1447 C C . VAL A 1 177 ? -0.524 1.49 10.781 1 98.38 177 VAL A C 1
ATOM 1449 O O . VAL A 1 177 ? -0.712 0.611 11.625 1 98.38 177 VAL A O 1
ATOM 1452 N N . TYR A 1 178 ? -1.136 2.635 10.742 1 98.56 178 TYR A N 1
ATOM 1453 C CA . TYR A 1 178 ? -2.32 2.918 11.547 1 98.56 178 TYR A CA 1
ATOM 1454 C C . TYR A 1 178 ? -3.518 3.238 10.664 1 98.56 178 TYR A C 1
ATOM 1456 O O . TYR A 1 178 ? -3.363 3.84 9.594 1 98.56 178 TYR A O 1
ATOM 1464 N N . SER A 1 179 ? -4.664 2.811 11.102 1 98.62 179 SER A N 1
ATOM 1465 C CA . SER A 1 179 ? -5.859 3.195 10.359 1 98.62 179 SER A CA 1
ATOM 1466 C C . SER A 1 179 ? -7.039 3.438 11.297 1 98.62 179 SER A C 1
ATOM 1468 O O . SER A 1 179 ? -7.012 3.018 12.461 1 98.62 179 SER A O 1
ATOM 1470 N N . ARG A 1 180 ? -7.941 4.172 10.883 1 98.19 180 ARG A N 1
ATOM 1471 C CA . ARG A 1 180 ? -9.242 4.379 11.516 1 98.19 180 ARG A CA 1
ATOM 1472 C C . ARG A 1 180 ? -10.367 4.281 10.492 1 98.19 180 ARG A C 1
ATOM 1474 O O . ARG A 1 180 ? -10.281 4.855 9.406 1 98.19 180 ARG A O 1
ATOM 1481 N N . LEU A 1 181 ? -11.367 3.455 10.82 1 98.06 181 LEU A N 1
ATOM 1482 C CA . LEU A 1 181 ? -12.5 3.256 9.922 1 98.06 181 LEU A CA 1
ATOM 1483 C C . LEU A 1 181 ? -13.695 4.094 10.359 1 98.06 181 LEU A C 1
ATOM 1485 O O . LEU A 1 181 ? -13.891 4.328 11.555 1 98.06 181 LEU A O 1
ATOM 1489 N N . HIS A 1 182 ? -14.461 4.555 9.367 1 95.75 182 HIS A N 1
ATOM 1490 C CA . HIS A 1 182 ? -15.711 5.238 9.68 1 95.75 182 HIS A CA 1
ATOM 1491 C C . HIS A 1 182 ? -16.578 4.398 10.617 1 95.75 182 HIS A C 1
ATOM 1493 O O . HIS A 1 182 ? -17.234 4.938 11.508 1 95.75 182 HIS A O 1
ATOM 1499 N N . SER A 1 183 ? -16.547 3.127 10.477 1 93.25 183 SER A N 1
ATOM 1500 C CA . SER A 1 183 ? -17.375 2.189 11.227 1 93.25 183 SER A CA 1
ATOM 1501 C C . SER A 1 183 ? -16.844 1.99 12.641 1 93.25 183 SER A C 1
ATOM 1503 O O . SER A 1 183 ? -17.531 1.43 13.5 1 93.25 183 SER A O 1
ATOM 1505 N N . ASP A 1 184 ? -15.617 2.432 12.797 1 90.06 184 ASP A N 1
ATOM 1506 C CA . ASP A 1 184 ? -15.094 2.322 14.156 1 90.06 184 ASP A CA 1
ATOM 1507 C C . ASP A 1 184 ? -15.875 3.199 15.125 1 90.06 184 ASP A C 1
ATOM 1509 O O . ASP A 1 184 ? -15.898 2.938 16.328 1 90.06 184 ASP A O 1
ATOM 1513 N N . LYS A 1 185 ? -16.281 4.523 14.711 1 68.94 185 LYS A N 1
ATOM 1514 C CA . LYS A 1 185 ? -16.984 5.559 15.461 1 68.94 185 LYS A CA 1
ATOM 1515 C C . LYS A 1 185 ? -18.188 4.973 16.203 1 68.94 185 LYS A C 1
ATOM 1517 O O . LYS A 1 185 ? -18.531 5.438 17.297 1 68.94 185 LYS A O 1
ATOM 1522 N N . ASN A 1 186 ? -18.875 4.055 15.516 1 57.59 186 ASN A N 1
ATOM 1523 C CA . ASN A 1 186 ? -20.125 3.561 16.094 1 57.59 186 ASN A CA 1
ATOM 1524 C C . ASN A 1 186 ? -19.859 2.666 17.297 1 57.59 186 ASN A C 1
ATOM 1526 O O . ASN A 1 186 ? -20.797 2.254 17.984 1 57.59 186 ASN A O 1
ATOM 1530 N N . ASP A 1 187 ? -18.734 2.355 17.484 1 42.31 187 ASP A N 1
ATOM 1531 C CA . ASP A 1 187 ? -18.547 1.587 18.703 1 42.31 187 ASP A CA 1
ATOM 1532 C C . ASP A 1 187 ? -18.391 2.51 19.906 1 42.31 187 ASP A C 1
ATOM 1534 O O . ASP A 1 187 ? -18.062 2.051 21.016 1 42.31 187 ASP A O 1
ATOM 1538 N N . ILE A 1 188 ? -18.469 3.916 19.812 1 33.09 188 ILE A N 1
ATOM 1539 C CA . ILE A 1 188 ? -18.594 4.656 21.062 1 33.09 188 ILE A CA 1
ATOM 1540 C C . ILE A 1 188 ? -20.047 4.656 21.5 1 33.09 188 ILE A C 1
ATOM 1542 O O . ILE A 1 188 ? -20.953 4.898 20.703 1 33.09 188 ILE A O 1
ATOM 1546 N N . MET B 1 1 ? 23.328 -10.156 -11.609 1 65.69 1 MET B N 1
ATOM 1547 C CA . MET B 1 1 ? 22.047 -9.633 -11.172 1 65.69 1 MET B CA 1
ATOM 1548 C C . MET B 1 1 ? 21.109 -9.406 -12.359 1 65.69 1 MET B C 1
ATOM 1550 O O . MET B 1 1 ? 21.5 -8.75 -13.328 1 65.69 1 MET B O 1
ATOM 1554 N N . ILE B 1 2 ? 20.109 -10.391 -12.57 1 77.81 2 ILE B N 1
ATOM 1555 C CA . ILE B 1 2 ? 19.172 -10.25 -13.672 1 77.81 2 ILE B CA 1
ATOM 1556 C C . ILE B 1 2 ? 18.016 -9.336 -13.258 1 77.81 2 ILE B C 1
ATOM 1558 O O . ILE B 1 2 ? 17.469 -9.484 -12.164 1 77.81 2 ILE B O 1
ATOM 1562 N N . ASN B 1 3 ? 17.781 -8.359 -13.992 1 87.69 3 ASN B N 1
ATOM 1563 C CA . ASN B 1 3 ? 16.625 -7.504 -13.75 1 87.69 3 ASN B CA 1
ATOM 1564 C C . ASN B 1 3 ? 15.312 -8.242 -14.023 1 87.69 3 ASN B C 1
ATOM 1566 O O . ASN B 1 3 ? 15.211 -9 -14.992 1 87.69 3 ASN B O 1
ATOM 1570 N N . LEU B 1 4 ? 14.336 -8.234 -13.242 1 91.06 4 LEU B N 1
ATOM 1571 C CA . LEU B 1 4 ? 13.086 -8.984 -13.242 1 91.06 4 LEU B CA 1
ATOM 1572 C C . LEU B 1 4 ? 12.438 -8.977 -14.625 1 91.06 4 LEU B C 1
ATOM 1574 O O . LEU B 1 4 ? 11.852 -9.977 -15.047 1 91.06 4 LEU B O 1
ATOM 1578 N N . TYR B 1 5 ? 12.641 -7.906 -15.516 1 93.69 5 TYR B N 1
ATOM 1579 C CA . TYR B 1 5 ? 11.93 -7.801 -16.781 1 93.69 5 TYR B CA 1
ATOM 1580 C C . TYR B 1 5 ? 12.891 -7.875 -17.953 1 93.69 5 TYR B C 1
ATOM 1582 O O . TYR B 1 5 ? 12.492 -7.703 -19.109 1 93.69 5 TYR B O 1
ATOM 1590 N N . ASP B 1 6 ? 14.102 -8.188 -17.688 1 91.62 6 ASP B N 1
ATOM 1591 C CA . ASP B 1 6 ? 15.094 -8.312 -18.75 1 91.62 6 ASP B CA 1
ATOM 1592 C C . ASP B 1 6 ? 14.875 -9.594 -19.547 1 91.62 6 ASP B C 1
ATOM 1594 O O . ASP B 1 6 ? 15.023 -9.602 -20.781 1 91.62 6 ASP B O 1
ATOM 1598 N N . GLN B 1 7 ? 14.594 -10.617 -18.875 1 92.5 7 GLN B N 1
ATOM 1599 C CA . GLN B 1 7 ? 14.297 -11.922 -19.469 1 92.5 7 GLN B CA 1
ATOM 1600 C C . GLN B 1 7 ? 13.188 -12.625 -18.688 1 92.5 7 GLN B C 1
ATOM 1602 O O . GLN B 1 7 ? 13.125 -12.547 -17.469 1 92.5 7 GLN B O 1
ATOM 1607 N N . PHE B 1 8 ? 12.383 -13.297 -19.453 1 95.31 8 PHE B N 1
ATOM 1608 C CA . PHE B 1 8 ? 11.32 -14.047 -18.797 1 95.31 8 PHE B CA 1
ATOM 1609 C C . PHE B 1 8 ? 11.898 -15.078 -17.844 1 95.31 8 PHE B C 1
ATOM 1611 O O . PHE B 1 8 ? 12.836 -15.805 -18.203 1 95.31 8 PHE B O 1
ATOM 1618 N N . PRO B 1 9 ? 11.375 -15.148 -16.703 1 95.06 9 PRO B N 1
ATOM 1619 C CA . PRO B 1 9 ? 11.922 -16.078 -15.719 1 95.06 9 PRO B CA 1
ATOM 1620 C C . PRO B 1 9 ? 11.859 -17.531 -16.188 1 95.06 9 PRO B C 1
ATOM 1622 O O . PRO B 1 9 ? 10.859 -17.953 -16.766 1 95.06 9 PRO B O 1
ATOM 1625 N N . GLN B 1 10 ? 12.867 -18.25 -15.953 1 90.81 10 GLN B N 1
ATOM 1626 C CA . GLN B 1 10 ? 12.961 -19.688 -16.125 1 90.81 10 GLN B CA 1
ATOM 1627 C C . GLN B 1 10 ? 13.258 -20.391 -14.797 1 90.81 10 GLN B C 1
ATOM 1629 O O . GLN B 1 10 ? 14.398 -20.375 -14.328 1 90.81 10 GLN B O 1
ATOM 1634 N N . ILE B 1 11 ? 12.234 -20.984 -14.25 1 96.88 11 ILE B N 1
ATOM 1635 C CA . ILE B 1 11 ? 12.375 -21.562 -12.914 1 96.88 11 ILE B CA 1
ATOM 1636 C C . ILE B 1 11 ? 12.07 -23.062 -12.953 1 96.88 11 ILE B C 1
ATOM 1638 O O . ILE B 1 11 ? 10.961 -23.469 -13.297 1 96.88 11 ILE B O 1
ATOM 1642 N N . MET B 1 12 ? 13.047 -23.875 -12.672 1 96.12 12 MET B N 1
ATOM 1643 C CA . MET B 1 12 ? 12.898 -25.328 -12.656 1 96.12 12 MET B CA 1
ATOM 1644 C C . MET B 1 12 ? 13.406 -25.906 -11.336 1 96.12 12 MET B C 1
ATOM 1646 O O . MET B 1 12 ? 14.516 -25.609 -10.906 1 96.12 12 MET B O 1
ATOM 1650 N N . THR B 1 13 ? 12.523 -26.594 -10.672 1 96.25 13 THR B N 1
ATOM 1651 C CA . THR B 1 13 ? 12.898 -27.359 -9.477 1 96.25 13 THR B CA 1
ATOM 1652 C C . THR B 1 13 ? 12.633 -28.844 -9.68 1 96.25 13 THR B C 1
ATOM 1654 O O . THR B 1 13 ? 12.281 -29.281 -10.781 1 96.25 13 THR B O 1
ATOM 1657 N N . ASP B 1 14 ? 12.906 -29.625 -8.602 1 95.56 14 ASP B N 1
ATOM 1658 C CA . ASP B 1 14 ? 12.695 -31.062 -8.664 1 95.56 14 ASP B CA 1
ATOM 1659 C C . ASP B 1 14 ? 11.203 -31.406 -8.664 1 95.56 14 ASP B C 1
ATOM 1661 O O . ASP B 1 14 ? 10.812 -32.469 -9.109 1 95.56 14 ASP B O 1
ATOM 1665 N N . LYS B 1 15 ? 10.367 -30.484 -8.281 1 95.5 15 LYS B N 1
ATOM 1666 C CA . LYS B 1 15 ? 8.953 -30.797 -8.086 1 95.5 15 LYS B CA 1
ATOM 1667 C C . LYS B 1 15 ? 8.078 -29.984 -9.039 1 95.5 15 LYS B C 1
ATOM 1669 O O . LYS B 1 15 ? 7.066 -30.484 -9.539 1 95.5 15 LYS B O 1
ATOM 1674 N N . VAL B 1 16 ? 8.469 -28.703 -9.289 1 97.5 16 VAL B N 1
ATOM 1675 C CA . VAL B 1 16 ? 7.617 -27.859 -10.109 1 97.5 16 VAL B CA 1
ATOM 1676 C C . VAL B 1 16 ? 8.469 -27.109 -11.133 1 97.5 16 VAL B C 1
ATOM 1678 O O . VAL B 1 16 ? 9.672 -26.906 -10.922 1 97.5 16 VAL B O 1
ATOM 1681 N N . ILE B 1 17 ? 7.848 -26.766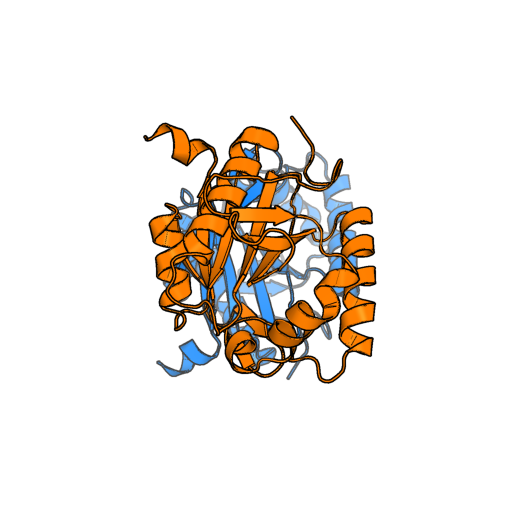 -12.211 1 98 17 ILE B N 1
ATOM 1682 C CA . ILE B 1 17 ? 8.391 -25.922 -13.266 1 98 17 ILE B CA 1
ATOM 1683 C C . ILE B 1 17 ? 7.496 -24.688 -13.445 1 98 17 ILE B C 1
ATOM 1685 O O . ILE B 1 17 ? 6.27 -24.812 -13.523 1 98 17 ILE B O 1
ATOM 1689 N N . LEU B 1 18 ? 8.07 -23.5 -13.352 1 98.31 18 LEU B N 1
ATOM 1690 C CA . LEU B 1 18 ? 7.359 -22.281 -13.688 1 98.31 18 LEU B CA 1
ATOM 1691 C C . LEU B 1 18 ? 7.855 -21.703 -15.016 1 98.31 18 LEU B C 1
ATOM 1693 O O . LEU B 1 18 ? 9.047 -21.453 -15.18 1 98.31 18 LEU B O 1
ATOM 1697 N N . ARG B 1 19 ? 6.949 -21.531 -15.906 1 97.62 19 ARG B N 1
ATOM 1698 C CA . ARG B 1 19 ? 7.336 -21.172 -17.266 1 97.62 19 ARG B CA 1
ATOM 1699 C C . ARG B 1 19 ? 6.316 -20.219 -17.891 1 97.62 19 ARG B C 1
ATOM 1701 O O . ARG B 1 19 ? 5.27 -19.938 -17.297 1 97.62 19 ARG B O 1
ATOM 1708 N N . LYS B 1 20 ? 6.684 -19.75 -19.031 1 97.12 20 LYS B N 1
ATOM 1709 C CA . LYS B 1 20 ? 5.789 -18.891 -19.797 1 97.12 20 LYS B CA 1
ATOM 1710 C C . LYS B 1 20 ? 4.52 -19.641 -20.203 1 97.12 20 LYS B C 1
ATOM 1712 O O . LYS B 1 20 ? 4.574 -20.812 -20.578 1 97.12 20 LYS B O 1
ATOM 1717 N N . ILE B 1 21 ? 3.4 -18.891 -20.141 1 97.38 21 ILE B N 1
ATOM 1718 C CA . ILE B 1 21 ? 2.125 -19.438 -20.594 1 97.38 21 ILE B CA 1
ATOM 1719 C C . ILE B 1 21 ? 2.018 -19.297 -22.109 1 97.38 21 ILE B C 1
ATOM 1721 O O . ILE B 1 21 ? 2.273 -18.219 -22.656 1 97.38 21 ILE B O 1
ATOM 1725 N N . GLU B 1 22 ? 1.703 -20.359 -22.75 1 95.44 22 GLU B N 1
ATOM 1726 C CA . GLU B 1 22 ? 1.603 -20.391 -24.203 1 95.44 22 GLU B CA 1
ATOM 1727 C C . GLU B 1 22 ? 0.179 -20.703 -24.656 1 95.44 22 GLU B C 1
ATOM 1729 O O . GLU B 1 22 ? -0.66 -21.109 -23.844 1 95.44 22 GLU B O 1
ATOM 1734 N N . GLU B 1 23 ? -0.036 -20.516 -25.938 1 95.44 23 GLU B N 1
ATOM 1735 C CA . GLU B 1 23 ? -1.362 -20.766 -26.484 1 95.44 23 GLU B CA 1
ATOM 1736 C C . GLU B 1 23 ? -1.782 -22.219 -26.297 1 95.44 23 GLU B C 1
ATOM 1738 O O . GLU B 1 23 ? -2.971 -22.516 -26.141 1 95.44 23 GLU B O 1
ATOM 1743 N N . THR B 1 24 ? -0.858 -23.094 -26.266 1 95.62 24 THR B N 1
ATOM 1744 C CA . THR B 1 24 ? -1.144 -24.516 -26.078 1 95.62 24 THR B CA 1
ATOM 1745 C C . THR B 1 24 ? -1.71 -24.781 -24.688 1 95.62 24 THR B C 1
ATOM 1747 O O . THR B 1 24 ? -2.248 -25.859 -24.422 1 95.62 24 THR B O 1
ATOM 1750 N N . ASP B 1 25 ? -1.624 -23.812 -23.781 1 96.81 25 ASP B N 1
ATOM 1751 C CA . ASP B 1 25 ? -2.09 -23.984 -22.406 1 96.81 25 ASP B CA 1
ATOM 1752 C C . ASP B 1 25 ? -3.551 -23.547 -22.266 1 96.81 25 ASP B C 1
ATOM 1754 O O . ASP B 1 25 ? -4.102 -23.547 -21.172 1 96.81 25 ASP B O 1
ATOM 1758 N N . ILE B 1 26 ? -4.188 -23.219 -23.312 1 95.69 26 ILE B N 1
ATOM 1759 C CA . ILE B 1 26 ? -5.465 -22.516 -23.297 1 95.69 26 ILE B CA 1
ATOM 1760 C C . ILE B 1 26 ? -6.508 -23.344 -22.547 1 95.69 26 ILE B C 1
ATOM 1762 O O . ILE B 1 26 ? -7.332 -22.797 -21.812 1 95.69 26 ILE B O 1
ATOM 1766 N N . GLU B 1 27 ? -6.57 -24.609 -22.75 1 95 27 GLU B N 1
ATOM 1767 C CA . GLU B 1 27 ? -7.594 -25.438 -22.125 1 95 27 GLU B CA 1
ATOM 1768 C C . GLU B 1 27 ? -7.469 -25.422 -20.609 1 95 27 GLU B C 1
ATOM 1770 O O . GLU B 1 27 ? -8.453 -25.188 -19.906 1 95 27 GLU B O 1
ATOM 1775 N N . LYS B 1 28 ? -6.285 -25.641 -20.125 1 95.5 28 LYS B N 1
ATOM 1776 C CA . LYS B 1 28 ? -6.066 -25.641 -18.688 1 95.5 28 LYS B CA 1
ATOM 1777 C C . LYS B 1 28 ? -6.195 -24.234 -18.109 1 95.5 28 LYS B C 1
ATOM 1779 O O . LYS B 1 28 ? -6.688 -24.062 -16.984 1 95.5 28 LYS B O 1
ATOM 1784 N N . LEU B 1 29 ? -5.75 -23.281 -18.844 1 95.69 29 LEU B N 1
ATOM 1785 C CA . LEU B 1 29 ? -5.906 -21.891 -18.422 1 95.69 29 LEU B CA 1
ATOM 1786 C C . LEU B 1 29 ? -7.379 -21.547 -18.266 1 95.69 29 LEU B C 1
ATOM 1788 O O . LEU B 1 29 ? -7.762 -20.906 -17.281 1 95.69 29 LEU B O 1
ATOM 1792 N N . PHE B 1 30 ? -8.117 -21.969 -19.203 1 95.31 30 PHE B N 1
ATOM 1793 C CA . PHE B 1 30 ? -9.555 -21.703 -19.156 1 95.31 30 PHE B CA 1
ATOM 1794 C C . PHE B 1 30 ? -10.18 -22.391 -17.938 1 95.31 30 PHE B C 1
ATOM 1796 O O . PHE B 1 30 ? -11.055 -21.812 -17.281 1 95.31 30 PHE B O 1
ATOM 1803 N N . GLU B 1 31 ? -9.773 -23.578 -17.656 1 94.25 31 GLU B N 1
ATOM 1804 C CA . GLU B 1 31 ? -10.258 -24.281 -16.469 1 94.25 31 GLU B CA 1
ATOM 1805 C C . GLU B 1 31 ? -10 -23.484 -15.195 1 94.25 31 GLU B C 1
ATOM 1807 O O . GLU B 1 31 ? -10.859 -23.406 -14.32 1 94.25 31 GLU B O 1
ATOM 1812 N N . ILE B 1 32 ? -8.898 -22.875 -15.094 1 93.81 32 ILE B N 1
ATOM 1813 C CA . ILE B 1 32 ? -8.5 -22.109 -13.922 1 93.81 32 ILE B CA 1
ATOM 1814 C C . ILE B 1 32 ? -9.305 -20.812 -13.867 1 93.81 32 ILE B C 1
ATOM 1816 O O . ILE B 1 32 ? -9.906 -20.484 -12.836 1 93.81 32 ILE B O 1
ATOM 1820 N N . TYR B 1 33 ? -9.406 -20.094 -14.961 1 94 33 TYR B N 1
ATOM 1821 C CA . TYR B 1 33 ? -9.977 -18.75 -14.977 1 94 33 TYR B CA 1
ATOM 1822 C C . TYR B 1 33 ? -11.5 -18.812 -14.992 1 94 33 TYR B C 1
ATOM 1824 O O . TYR B 1 33 ? -12.172 -17.812 -14.734 1 94 33 TYR B O 1
ATOM 1832 N N . SER B 1 34 ? -12.039 -19.953 -15.273 1 92.69 34 SER B N 1
ATOM 1833 C CA . SER B 1 34 ? -13.492 -20.094 -15.281 1 92.69 34 SER B CA 1
ATOM 1834 C C . SER B 1 34 ? -14.008 -20.672 -13.969 1 92.69 34 SER B C 1
ATOM 1836 O O . SER B 1 34 ? -15.219 -20.812 -13.781 1 92.69 34 SER B O 1
ATOM 1838 N N . ASN B 1 35 ? -13.172 -21.031 -13.117 1 91.75 35 ASN B N 1
ATOM 1839 C CA . ASN B 1 35 ? -13.539 -21.672 -11.859 1 91.75 35 ASN B CA 1
ATOM 1840 C C . ASN B 1 35 ? -13.922 -20.656 -10.805 1 91.75 35 ASN B C 1
ATOM 1842 O O . ASN B 1 35 ? -13.055 -19.953 -10.266 1 91.75 35 ASN B O 1
ATOM 1846 N N . LYS B 1 36 ? -15.102 -20.609 -10.344 1 88.56 36 LYS B N 1
ATOM 1847 C CA . LYS B 1 36 ? -15.617 -19.625 -9.391 1 88.56 36 LYS B CA 1
ATOM 1848 C C . LYS B 1 36 ? -14.977 -19.797 -8.016 1 88.56 36 LYS B C 1
ATOM 1850 O O . LYS B 1 36 ? -14.766 -18.828 -7.297 1 88.56 36 LYS B O 1
ATOM 1855 N N . ASN B 1 37 ? -14.648 -20.969 -7.688 1 88.5 37 ASN B N 1
ATOM 1856 C CA . ASN B 1 37 ? -14.07 -21.25 -6.375 1 88.5 37 ASN B CA 1
ATOM 1857 C C . ASN B 1 37 ? -12.688 -20.609 -6.23 1 88.5 37 ASN B C 1
ATOM 1859 O O . ASN B 1 37 ? -12.312 -20.172 -5.137 1 88.5 37 ASN B O 1
ATOM 1863 N N . ILE B 1 38 ? -11.977 -20.516 -7.324 1 86 38 ILE B N 1
ATOM 1864 C CA . ILE B 1 38 ? -10.648 -19.906 -7.324 1 86 38 ILE B CA 1
ATOM 1865 C C . ILE B 1 38 ? -10.773 -18.406 -7.117 1 86 38 ILE B C 1
ATOM 1867 O O . ILE B 1 38 ? -9.953 -17.797 -6.414 1 86 38 ILE B O 1
ATOM 1871 N N . PHE B 1 39 ? -11.766 -17.797 -7.57 1 86.5 39 PHE B N 1
ATOM 1872 C CA . PHE B 1 39 ? -11.906 -16.344 -7.562 1 86.5 39 PHE B CA 1
ATOM 1873 C C . PHE B 1 39 ? -12.586 -15.867 -6.281 1 86.5 39 PHE B C 1
ATOM 1875 O O . PHE B 1 39 ? -12.797 -14.664 -6.094 1 86.5 39 PHE B O 1
ATOM 1882 N N . ASP B 1 40 ? -12.805 -16.797 -5.359 1 84.44 40 ASP B N 1
ATOM 1883 C CA . ASP B 1 40 ? -13.344 -16.438 -4.055 1 84.44 40 ASP B CA 1
ATOM 1884 C C . ASP B 1 40 ? -12.336 -15.625 -3.24 1 84.44 40 ASP B C 1
ATOM 1886 O O . ASP B 1 40 ? -12.711 -14.789 -2.422 1 84.44 40 ASP B O 1
ATOM 1890 N N . TYR B 1 41 ? -11.078 -15.875 -3.564 1 84 41 TYR B N 1
ATOM 1891 C CA . TYR B 1 41 ? -10.062 -15.25 -2.725 1 84 41 TYR B CA 1
ATOM 1892 C C . TYR B 1 41 ? -9.062 -14.469 -3.566 1 84 41 TYR B C 1
ATOM 1894 O O . TYR B 1 41 ? -7.961 -14.156 -3.104 1 84 41 TYR B O 1
ATOM 1902 N N . ILE B 1 42 ? -9.375 -14.281 -4.746 1 84.69 42 ILE B N 1
ATOM 1903 C CA . ILE B 1 42 ? -8.531 -13.453 -5.602 1 84.69 42 ILE B CA 1
ATOM 1904 C C . ILE B 1 42 ? -9.375 -12.383 -6.281 1 84.69 42 ILE B C 1
ATOM 1906 O O . ILE B 1 42 ? -10.555 -12.609 -6.582 1 84.69 42 ILE B O 1
ATOM 1910 N N . PRO B 1 43 ? -8.711 -11.266 -6.465 1 85.06 43 PRO B N 1
ATOM 1911 C CA . PRO B 1 43 ? -9.461 -10.211 -7.137 1 85.06 43 PRO B CA 1
ATOM 1912 C C . PRO B 1 43 ? -9.82 -10.562 -8.578 1 85.06 43 PRO B C 1
ATOM 1914 O O . PRO B 1 43 ? -9.078 -11.297 -9.242 1 85.06 43 PRO B O 1
ATOM 1917 N N . GLY B 1 44 ? -10.953 -9.961 -9.062 1 82.94 44 GLY B N 1
ATOM 1918 C CA . GLY B 1 44 ? -11.359 -10.172 -10.438 1 82.94 44 GLY B CA 1
ATOM 1919 C C . GLY B 1 44 ? -12.578 -11.07 -10.57 1 82.94 44 GLY B C 1
ATOM 1920 O O . GLY B 1 44 ? -13.156 -11.484 -9.562 1 82.94 44 GLY B O 1
ATOM 1921 N N . ASP B 1 45 ? -12.914 -11.352 -11.906 1 83.69 45 ASP B N 1
ATOM 1922 C CA . ASP B 1 45 ? -14.078 -12.18 -12.203 1 83.69 45 ASP B CA 1
ATOM 1923 C C . ASP B 1 45 ? -13.695 -13.367 -13.086 1 83.69 45 ASP B C 1
ATOM 1925 O O . ASP B 1 45 ? -12.711 -13.312 -13.82 1 83.69 45 ASP B O 1
ATOM 1929 N N . VAL B 1 46 ? -14.516 -14.344 -12.93 1 87.19 46 VAL B N 1
ATOM 1930 C CA . VAL B 1 46 ? -14.312 -15.516 -13.773 1 87.19 46 VAL B CA 1
ATOM 1931 C C . VAL B 1 46 ? -14.492 -15.133 -15.242 1 87.19 46 VAL B C 1
ATOM 1933 O O . VAL B 1 46 ? -15.195 -14.164 -15.555 1 87.19 46 VAL B O 1
ATOM 1936 N N . LYS B 1 47 ? -13.766 -15.898 -16.016 1 88.19 47 LYS B N 1
ATOM 1937 C CA . LYS B 1 47 ? -13.898 -15.719 -17.453 1 88.19 47 LYS B CA 1
ATOM 1938 C C . LYS B 1 47 ? -14.828 -16.766 -18.062 1 88.19 47 LYS B C 1
ATOM 1940 O O . LYS B 1 47 ? -14.781 -17.938 -17.672 1 88.19 47 LYS B O 1
ATOM 1945 N N . LYS B 1 48 ? -15.703 -16.297 -19.031 1 85.88 48 LYS B N 1
ATOM 1946 C CA . LYS B 1 48 ? -16.766 -17.188 -19.516 1 85.88 48 LYS B CA 1
ATOM 1947 C C . LYS B 1 48 ? -16.453 -17.703 -20.906 1 85.88 48 LYS B C 1
ATOM 1949 O O . LYS B 1 48 ? -17.125 -18.594 -21.406 1 85.88 48 LYS B O 1
ATOM 1954 N N . SER B 1 49 ? -15.406 -17.188 -21.453 1 91.62 49 SER B N 1
ATOM 1955 C CA . SER B 1 49 ? -15.148 -17.609 -22.828 1 91.62 49 SER B CA 1
ATOM 1956 C C . SER B 1 49 ? -13.664 -17.906 -23.047 1 91.62 49 SER B C 1
ATOM 1958 O O . SER B 1 49 ? -12.805 -17.188 -22.531 1 91.62 49 SER B O 1
ATOM 1960 N N . ARG B 1 50 ? -13.461 -18.938 -23.938 1 91.88 50 ARG B N 1
ATOM 1961 C CA . ARG B 1 50 ? -12.102 -19.312 -24.312 1 91.88 50 ARG B CA 1
ATOM 1962 C C . ARG B 1 50 ? -11.422 -18.188 -25.094 1 91.88 50 ARG B C 1
ATOM 1964 O O . ARG B 1 50 ? -10.211 -17.984 -24.969 1 91.88 50 ARG B O 1
ATOM 1971 N N . VAL B 1 51 ? -12.164 -17.531 -25.812 1 92.06 51 VAL B N 1
ATOM 1972 C CA . VAL B 1 51 ? -11.648 -16.422 -26.609 1 92.06 51 VAL B CA 1
ATOM 1973 C C . VAL B 1 51 ? -11.078 -15.344 -25.703 1 92.06 51 VAL B C 1
ATOM 1975 O O . VAL B 1 51 ? -10 -14.805 -25.969 1 92.06 51 VAL B O 1
ATOM 1978 N N . THR B 1 52 ? -11.789 -15.102 -24.656 1 91.81 52 THR B N 1
ATOM 1979 C CA . THR B 1 52 ? -11.328 -14.109 -23.688 1 91.81 52 THR B CA 1
ATOM 1980 C C . THR B 1 52 ? -10.023 -14.562 -23.031 1 91.81 52 THR B C 1
ATOM 1982 O O . THR B 1 52 ? -9.102 -13.766 -22.875 1 91.81 52 THR B O 1
ATOM 1985 N N . VAL B 1 53 ? -9.992 -15.797 -22.766 1 92.81 53 VAL B N 1
ATOM 1986 C CA . VAL B 1 53 ? -8.812 -16.344 -22.109 1 92.81 53 VAL B CA 1
ATOM 1987 C C . VAL B 1 53 ? -7.629 -16.344 -23.078 1 92.81 53 VAL B C 1
ATOM 1989 O O . VAL B 1 53 ? -6.492 -16.078 -22.672 1 92.81 53 VAL B O 1
ATOM 1992 N N . LEU B 1 54 ? -7.926 -16.625 -24.328 1 92.62 54 LEU B N 1
ATOM 1993 C CA . LEU B 1 54 ? -6.879 -16.562 -25.344 1 92.62 54 LEU B CA 1
ATOM 1994 C C . LEU B 1 54 ? -6.309 -15.148 -25.438 1 92.62 54 LEU B C 1
ATOM 1996 O O . LEU B 1 54 ? -5.094 -14.969 -25.547 1 92.62 54 LEU B O 1
ATOM 2000 N N . LYS B 1 55 ? -7.141 -14.203 -25.375 1 93.38 55 LYS B N 1
ATOM 2001 C CA . LYS B 1 55 ? -6.711 -12.812 -25.406 1 93.38 55 LYS B CA 1
ATOM 2002 C C . LYS B 1 55 ? -5.84 -12.477 -24.203 1 93.38 55 LYS B C 1
ATOM 2004 O O . LYS B 1 55 ? -4.922 -11.656 -24.297 1 93.38 55 LYS B O 1
ATOM 2009 N N . MET B 1 56 ? -6.109 -13.125 -23.109 1 93.81 56 MET B N 1
ATOM 2010 C CA . MET B 1 56 ? -5.344 -12.891 -21.891 1 93.81 56 MET B CA 1
ATOM 2011 C C . MET B 1 56 ? -3.885 -13.289 -22.078 1 93.81 56 MET B C 1
ATOM 2013 O O . MET B 1 56 ? -2.986 -12.633 -21.547 1 93.81 56 MET B O 1
ATOM 2017 N N . ILE B 1 57 ? -3.697 -14.32 -22.797 1 94.56 57 ILE B N 1
ATOM 2018 C CA . ILE B 1 57 ? -2.334 -14.789 -23.031 1 94.56 57 ILE B CA 1
ATOM 2019 C C . ILE B 1 57 ? -1.53 -13.688 -23.719 1 94.56 57 ILE B C 1
ATOM 2021 O O . ILE B 1 57 ? -0.375 -13.438 -23.375 1 94.56 57 ILE B O 1
ATOM 2025 N N . GLY B 1 58 ? -2.127 -13.07 -24.703 1 93.38 58 GLY B N 1
ATOM 2026 C CA . GLY B 1 58 ? -1.496 -11.914 -25.328 1 93.38 58 GLY B CA 1
ATOM 2027 C C . GLY B 1 58 ? -1.233 -10.789 -24.344 1 93.38 58 GLY B C 1
ATOM 2028 O O . GLY B 1 58 ? -0.198 -10.125 -24.422 1 93.38 58 GLY B O 1
ATOM 2029 N N . HIS B 1 59 ? -2.137 -10.633 -23.469 1 95.06 59 HIS B N 1
ATOM 2030 C CA . HIS B 1 59 ? -1.988 -9.602 -22.453 1 95.06 59 HIS B CA 1
ATOM 2031 C C . HIS B 1 59 ? -0.831 -9.914 -21.5 1 95.06 59 HIS B C 1
ATOM 2033 O O . HIS B 1 59 ? -0.115 -9.008 -21.078 1 95.06 59 HIS B O 1
ATOM 2039 N N . PHE B 1 60 ? -0.669 -11.172 -21.219 1 96.06 60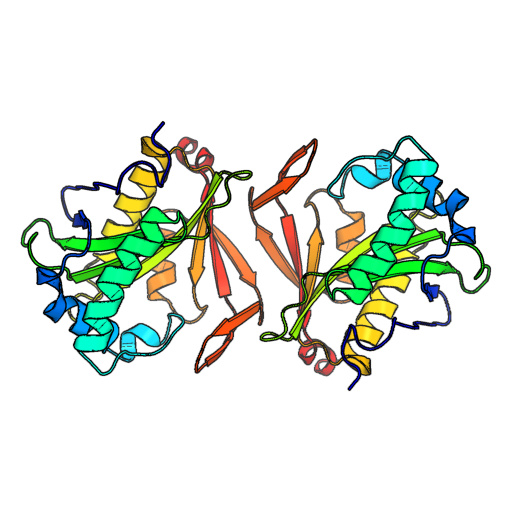 PHE B N 1
ATOM 2040 C CA . PHE B 1 60 ? 0.437 -11.578 -20.359 1 96.06 60 PHE B CA 1
ATOM 2041 C C . PHE B 1 60 ? 1.772 -11.164 -20.969 1 96.06 60 PHE B C 1
ATOM 2043 O O . PHE B 1 60 ? 2.629 -10.609 -20.266 1 96.06 60 PHE B O 1
ATOM 2050 N N . GLU B 1 61 ? 1.873 -11.391 -22.203 1 94.31 61 GLU B N 1
ATOM 2051 C CA . GLU B 1 61 ? 3.102 -11.039 -22.922 1 94.31 61 GLU B CA 1
ATOM 2052 C C . GLU B 1 61 ? 3.316 -9.531 -22.938 1 94.31 61 GLU B C 1
ATOM 2054 O O . GLU B 1 61 ? 4.43 -9.055 -22.719 1 94.31 61 GLU B O 1
ATOM 2059 N N . ARG B 1 62 ? 2.295 -8.883 -23.188 1 95.94 62 ARG B N 1
ATOM 2060 C CA . ARG B 1 62 ? 2.357 -7.422 -23.234 1 95.94 62 ARG B CA 1
ATOM 2061 C C . ARG B 1 62 ? 2.736 -6.844 -21.875 1 95.94 62 ARG B C 1
ATOM 2063 O O . ARG B 1 62 ? 3.553 -5.922 -21.797 1 95.94 62 ARG B O 1
ATOM 2070 N N . ASP B 1 63 ? 2.102 -7.379 -20.891 1 96.75 63 ASP B N 1
ATOM 2071 C CA . ASP B 1 63 ? 2.383 -6.906 -19.531 1 96.75 63 ASP B CA 1
ATOM 2072 C C . ASP B 1 63 ? 3.85 -7.121 -19.172 1 96.75 63 ASP B C 1
ATOM 2074 O O . ASP B 1 63 ? 4.473 -6.262 -18.547 1 96.75 63 ASP B O 1
ATOM 2078 N N . PHE B 1 64 ? 4.371 -8.234 -19.562 1 96.69 64 PHE B N 1
ATOM 2079 C CA . PHE B 1 64 ? 5.781 -8.508 -19.312 1 96.69 64 PHE B CA 1
ATOM 2080 C C . PHE B 1 64 ? 6.664 -7.492 -20.031 1 96.69 64 PHE B C 1
ATOM 2082 O O . PHE B 1 64 ? 7.57 -6.914 -19.438 1 96.69 64 PHE B O 1
ATOM 2089 N N . THR B 1 65 ? 6.391 -7.266 -21.266 1 95.44 65 THR B N 1
ATOM 2090 C CA . THR B 1 65 ? 7.184 -6.371 -22.094 1 95.44 65 THR B CA 1
ATOM 2091 C C . THR B 1 65 ? 7.137 -4.945 -21.562 1 95.44 65 THR B C 1
ATOM 2093 O O . THR B 1 65 ? 8.125 -4.215 -21.641 1 95.44 65 THR B O 1
ATOM 2096 N N . LYS B 1 66 ? 6.043 -4.609 -20.938 1 96.25 66 LYS B N 1
ATOM 2097 C CA . LYS B 1 66 ? 5.855 -3.264 -20.406 1 96.25 66 LYS B CA 1
ATOM 2098 C C . LYS B 1 66 ? 6.387 -3.162 -18.984 1 96.25 66 LYS B C 1
ATOM 2100 O O . LYS B 1 66 ? 6.312 -2.102 -18.359 1 96.25 66 LYS B O 1
ATOM 2105 N N . GLY B 1 67 ? 6.828 -4.262 -18.484 1 95.81 67 GLY B N 1
ATOM 2106 C CA . GLY B 1 67 ? 7.367 -4.258 -17.125 1 95.81 67 GLY B CA 1
ATOM 2107 C C . GLY B 1 67 ? 6.297 -4.156 -16.062 1 95.81 67 GLY B C 1
ATOM 2108 O O . GLY B 1 67 ? 6.516 -3.545 -15.016 1 95.81 67 GLY B O 1
ATOM 2109 N N . LYS B 1 68 ? 5.129 -4.66 -16.266 1 96.5 68 LYS B N 1
ATOM 2110 C CA . LYS B 1 68 ? 4 -4.508 -15.359 1 96.5 68 LYS B CA 1
ATOM 2111 C C . LYS B 1 68 ? 3.816 -5.754 -14.492 1 96.5 68 LYS B C 1
ATOM 2113 O O . LYS B 1 68 ? 3.822 -5.668 -13.266 1 96.5 68 LYS B O 1
ATOM 2118 N N . THR B 1 69 ? 3.584 -6.844 -15.102 1 97.81 69 THR B N 1
ATOM 2119 C CA . THR B 1 69 ? 3.301 -8.094 -14.398 1 97.81 69 THR B CA 1
ATOM 2120 C C . THR B 1 69 ? 3.93 -9.273 -15.133 1 97.81 69 THR B C 1
ATOM 2122 O O . THR B 1 69 ? 4.008 -9.281 -16.359 1 97.81 69 THR B O 1
ATOM 2125 N N . ILE B 1 70 ? 4.406 -10.203 -14.422 1 98.06 70 ILE B N 1
ATOM 2126 C CA . ILE B 1 70 ? 4.867 -11.477 -14.953 1 98.06 70 ILE B CA 1
ATOM 2127 C C . ILE B 1 70 ? 3.896 -12.586 -14.562 1 98.06 70 ILE B C 1
ATOM 2129 O O . ILE B 1 70 ? 3.662 -12.82 -13.367 1 98.06 70 ILE B O 1
ATOM 2133 N N . PHE B 1 71 ? 3.346 -13.203 -15.516 1 97.94 71 PHE B N 1
ATOM 2134 C CA . PHE B 1 71 ? 2.518 -14.383 -15.297 1 97.94 71 PHE B CA 1
ATOM 2135 C C . PHE B 1 71 ? 3.283 -15.656 -15.641 1 97.94 71 PHE B C 1
ATOM 2137 O O . PHE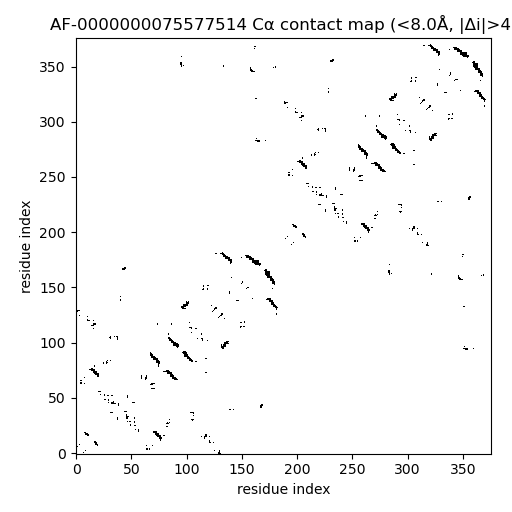 B 1 71 ? 3.863 -15.766 -16.719 1 97.94 71 PHE B O 1
ATOM 2144 N N . LEU B 1 72 ? 3.279 -16.578 -14.719 1 98.12 72 LEU B N 1
ATOM 2145 C CA . LEU B 1 72 ? 3.979 -17.859 -14.891 1 98.12 72 LEU B CA 1
ATOM 2146 C C . LEU B 1 72 ? 3.01 -19.031 -14.781 1 98.12 72 LEU B C 1
ATOM 2148 O O . LEU B 1 72 ? 2.195 -19.078 -13.859 1 98.12 72 LEU B O 1
ATOM 2152 N N . GLY B 1 73 ? 3.08 -19.922 -15.758 1 98.06 73 GLY B N 1
ATOM 2153 C CA . GLY B 1 73 ? 2.402 -21.188 -15.586 1 98.06 73 GLY B CA 1
ATOM 2154 C C . GLY B 1 73 ? 3.123 -22.125 -14.641 1 98.06 73 GLY B C 1
ATOM 2155 O O . GLY B 1 73 ? 4.348 -22.25 -14.695 1 98.06 73 GLY B O 1
ATOM 2156 N N . ILE B 1 74 ? 2.391 -22.688 -13.742 1 98.25 74 ILE B N 1
ATOM 2157 C CA . ILE B 1 74 ? 2.928 -23.688 -12.82 1 98.25 74 ILE B CA 1
ATOM 2158 C C . ILE B 1 74 ? 2.688 -25.094 -13.375 1 98.25 74 ILE B C 1
ATOM 2160 O O . ILE B 1 74 ? 1.548 -25.453 -13.672 1 98.25 74 ILE B O 1
ATOM 2164 N N . CYS B 1 75 ? 3.734 -25.875 -13.516 1 98 75 CYS B N 1
ATOM 2165 C CA . CYS B 1 75 ? 3.66 -27.266 -13.977 1 98 75 CYS B CA 1
ATOM 2166 C C . CYS B 1 75 ? 4.34 -28.203 -12.992 1 98 75 CYS B C 1
ATOM 2168 O O . CYS B 1 75 ? 5.277 -27.812 -12.297 1 98 75 CYS B O 1
ATOM 2170 N N . LEU B 1 76 ? 3.793 -29.391 -12.969 1 97 76 LEU B N 1
ATOM 2171 C CA . LEU B 1 76 ? 4.512 -30.453 -12.258 1 97 76 LEU B CA 1
ATOM 2172 C C . LEU B 1 76 ? 5.652 -31 -13.109 1 97 76 LEU B C 1
ATOM 2174 O O . LEU B 1 76 ? 5.508 -31.156 -14.328 1 97 76 LEU B O 1
ATOM 2178 N N . THR B 1 77 ? 6.738 -31.328 -12.453 1 96.44 77 THR B N 1
ATOM 2179 C CA . THR B 1 77 ? 7.898 -31.828 -13.195 1 96.44 77 THR B CA 1
ATOM 2180 C C . THR B 1 77 ? 7.559 -33.094 -13.938 1 96.44 77 THR B C 1
ATOM 2182 O O . THR B 1 77 ? 8.086 -33.375 -15.023 1 96.44 77 THR B O 1
ATOM 2185 N N . GLU B 1 78 ? 6.621 -33.906 -13.445 1 94.88 78 GLU B N 1
ATOM 2186 C CA . GLU B 1 78 ? 6.219 -35.188 -14.055 1 94.88 78 GLU B CA 1
ATOM 2187 C C . GLU B 1 78 ? 5.301 -34.938 -15.25 1 94.88 78 GLU B C 1
ATOM 2189 O O . GLU B 1 78 ? 5.082 -35.844 -16.062 1 94.88 78 GLU B O 1
ATOM 2194 N N . ALA B 1 79 ? 4.707 -33.719 -15.406 1 94.56 79 ALA B N 1
ATOM 2195 C CA . ALA B 1 79 ? 3.838 -33.344 -16.516 1 94.56 79 ALA B CA 1
ATOM 2196 C C . ALA B 1 79 ? 4.086 -31.906 -16.953 1 94.56 79 ALA B C 1
ATOM 2198 O O . ALA B 1 79 ? 3.197 -31.062 -16.859 1 94.56 79 ALA B O 1
ATOM 2199 N N . PRO B 1 80 ? 5.234 -31.656 -17.578 1 94.19 80 PRO B N 1
ATOM 2200 C CA . PRO B 1 80 ? 5.676 -30.281 -17.828 1 94.19 80 PRO B CA 1
ATOM 2201 C C . PRO B 1 80 ? 4.852 -29.594 -18.922 1 94.19 80 PRO B C 1
ATOM 2203 O O . PRO B 1 80 ? 4.906 -28.375 -19.047 1 94.19 80 PRO B O 1
ATOM 2206 N N . ALA B 1 81 ? 4.117 -30.312 -19.672 1 94.12 81 ALA B N 1
ATOM 2207 C CA . ALA B 1 81 ? 3.363 -29.719 -20.781 1 94.12 81 ALA B CA 1
ATOM 2208 C C . ALA B 1 81 ? 2.014 -29.203 -20.312 1 94.12 81 ALA B C 1
ATOM 2210 O O . ALA B 1 81 ? 1.319 -28.5 -21.047 1 94.12 81 ALA B O 1
ATOM 2211 N N . GLU B 1 82 ? 1.682 -29.5 -19.047 1 95.31 82 GLU B N 1
ATOM 2212 C CA . GLU B 1 82 ? 0.374 -29.125 -18.531 1 95.31 82 GLU B CA 1
ATOM 2213 C C . GLU B 1 82 ? 0.509 -28.141 -17.375 1 95.31 82 GLU B C 1
ATOM 2215 O O . GLU B 1 82 ? 1.169 -28.422 -16.375 1 95.31 82 GLU B O 1
ATOM 2220 N N . ILE B 1 83 ? -0.168 -27.016 -17.516 1 97.12 83 ILE B N 1
ATOM 2221 C CA . ILE B 1 83 ? -0.166 -26.094 -16.391 1 97.12 83 ILE B CA 1
ATOM 2222 C C . ILE B 1 83 ? -1.227 -26.516 -15.375 1 97.12 83 ILE B C 1
ATOM 2224 O O . ILE B 1 83 ? -2.322 -26.938 -15.75 1 97.12 83 ILE B O 1
ATOM 2228 N N . VAL B 1 84 ? -0.931 -26.484 -14.125 1 97.12 84 VAL B N 1
ATOM 2229 C CA . VAL B 1 84 ? -1.857 -26.844 -13.055 1 97.12 84 VAL B CA 1
ATOM 2230 C C . VAL B 1 84 ? -2.182 -25.609 -12.211 1 97.12 84 VAL B C 1
ATOM 2232 O O . VAL B 1 84 ? -2.973 -25.688 -11.273 1 97.12 84 VAL B O 1
ATOM 2235 N N . GLY B 1 85 ? -1.61 -24.5 -12.484 1 97.25 85 GLY B N 1
ATOM 2236 C CA . GLY B 1 85 ? -1.814 -23.25 -11.789 1 97.25 85 GLY B CA 1
ATOM 2237 C C . GLY B 1 85 ? -1.101 -22.078 -12.438 1 97.25 85 GLY B C 1
ATOM 2238 O O . GLY B 1 85 ? -0.475 -22.234 -13.492 1 97.25 85 GLY B O 1
ATOM 2239 N N . ILE B 1 86 ? -1.276 -20.891 -11.836 1 96.94 86 ILE B N 1
ATOM 2240 C CA . ILE B 1 86 ? -0.675 -19.656 -12.328 1 96.94 86 ILE B CA 1
ATOM 2241 C C . ILE B 1 86 ? -0.069 -18.875 -11.164 1 96.94 86 ILE B C 1
ATOM 2243 O O . ILE B 1 86 ? -0.663 -18.797 -10.086 1 96.94 86 ILE B O 1
ATOM 2247 N N . ALA B 1 87 ? 1.057 -18.391 -11.398 1 97.56 87 ALA B N 1
ATOM 2248 C CA . ALA B 1 87 ? 1.689 -17.453 -10.469 1 97.56 87 ALA B CA 1
ATOM 2249 C C . ALA B 1 87 ? 1.869 -16.078 -11.109 1 97.56 87 ALA B C 1
ATOM 2251 O O . ALA B 1 87 ? 1.9 -15.961 -12.336 1 97.56 87 ALA B O 1
ATOM 2252 N N . GLU B 1 88 ? 1.933 -15.117 -10.312 1 97.38 88 GLU B N 1
ATOM 2253 C CA . GLU B 1 88 ? 2.119 -13.758 -10.812 1 97.38 88 GLU B CA 1
ATOM 2254 C C . GLU B 1 88 ? 3.121 -12.992 -9.953 1 97.38 88 GLU B C 1
ATOM 2256 O O . GLU B 1 88 ? 3.174 -13.172 -8.734 1 97.38 88 GLU B O 1
ATOM 2261 N N . ILE B 1 89 ? 3.914 -12.242 -10.516 1 98.25 89 ILE B N 1
ATOM 2262 C CA . ILE B 1 89 ? 4.828 -11.273 -9.906 1 98.25 89 ILE B CA 1
ATOM 2263 C C . ILE B 1 89 ? 4.508 -9.875 -10.414 1 98.25 89 ILE B C 1
ATOM 2265 O O . ILE B 1 89 ? 4.535 -9.625 -11.625 1 98.25 89 ILE B O 1
ATOM 2269 N N . PHE B 1 90 ? 4.148 -8.969 -9.453 1 97.62 90 PHE B N 1
ATOM 2270 C CA . PHE B 1 90 ? 3.695 -7.648 -9.891 1 97.62 90 PHE B CA 1
ATOM 2271 C C . PHE B 1 90 ? 4.023 -6.594 -8.836 1 97.62 90 PHE B C 1
ATOM 2273 O O . PHE B 1 90 ? 4.652 -6.895 -7.82 1 97.62 90 PHE B O 1
ATOM 2280 N N . ASP B 1 91 ? 3.779 -5.332 -9.172 1 96.94 91 ASP B N 1
ATOM 2281 C CA . ASP B 1 91 ? 4.008 -4.199 -8.281 1 96.94 91 ASP B CA 1
ATOM 2282 C C . ASP B 1 91 ? 5.496 -4.012 -8 1 96.94 91 ASP B C 1
ATOM 2284 O O . ASP B 1 91 ? 5.902 -3.863 -6.848 1 96.94 91 ASP B O 1
ATOM 2288 N N . TYR B 1 92 ? 6.215 -4.105 -9.078 1 97.31 92 TYR B N 1
ATOM 2289 C CA . TYR B 1 92 ? 7.652 -3.928 -8.906 1 97.31 92 TYR B CA 1
ATOM 2290 C C . TYR B 1 92 ? 7.984 -2.484 -8.555 1 97.31 92 TYR B C 1
ATOM 2292 O O . TYR B 1 92 ? 7.66 -1.562 -9.305 1 97.31 92 TYR B O 1
ATOM 2300 N N . ASP B 1 93 ? 8.539 -2.277 -7.395 1 97.25 93 ASP B N 1
ATOM 2301 C CA . ASP B 1 93 ? 9.07 -0.985 -6.977 1 97.25 93 ASP B CA 1
ATOM 2302 C C . ASP B 1 93 ? 10.602 -0.98 -7.027 1 97.25 93 ASP B C 1
ATOM 2304 O O . ASP B 1 93 ? 11.25 -1.569 -6.164 1 97.25 93 ASP B O 1
ATOM 2308 N N . LYS B 1 94 ? 11.133 -0.28 -7.938 1 95.38 94 LYS B N 1
ATOM 2309 C CA . LYS B 1 94 ? 12.57 -0.297 -8.195 1 95.38 94 LYS B CA 1
ATOM 2310 C C . LYS B 1 94 ? 13.344 0.339 -7.047 1 95.38 94 LYS B C 1
ATOM 2312 O O . LYS B 1 94 ? 14.453 -0.097 -6.719 1 95.38 94 LYS B O 1
ATOM 2317 N N . LYS B 1 95 ? 12.836 1.367 -6.457 1 95.62 95 LYS B N 1
ATOM 2318 C CA . LYS B 1 95 ? 13.547 2.074 -5.395 1 95.62 95 LYS B CA 1
ATOM 2319 C C . LYS B 1 95 ? 13.727 1.185 -4.168 1 95.62 95 LYS B C 1
ATOM 2321 O O . LYS B 1 95 ? 14.805 1.144 -3.578 1 95.62 95 LYS B O 1
ATOM 2326 N N . VAL B 1 96 ? 12.703 0.47 -3.793 1 97.12 96 VAL B N 1
ATOM 2327 C CA . VAL B 1 96 ? 12.75 -0.431 -2.646 1 97.12 96 VAL B CA 1
ATOM 2328 C C . VAL B 1 96 ? 13.32 -1.783 -3.078 1 97.12 96 VAL B C 1
ATOM 2330 O O . VAL B 1 96 ? 13.773 -2.566 -2.242 1 97.12 96 VAL B O 1
ATOM 2333 N N . ASN B 1 97 ? 13.234 -2.061 -4.402 1 97.12 97 ASN B N 1
ATOM 2334 C CA . ASN B 1 97 ? 13.484 -3.385 -4.961 1 97.12 97 ASN B CA 1
ATOM 2335 C C . ASN B 1 97 ? 12.562 -4.434 -4.348 1 97.12 97 ASN B C 1
ATOM 2337 O O . ASN B 1 97 ? 13.031 -5.41 -3.756 1 97.12 97 ASN B O 1
ATOM 2341 N N . MET B 1 98 ? 11.305 -4.23 -4.555 1 98.31 98 MET B N 1
ATOM 2342 C CA . MET B 1 98 ? 10.289 -5.094 -3.951 1 98.31 98 MET B CA 1
ATOM 2343 C C . MET B 1 98 ? 9.258 -5.52 -4.984 1 98.31 98 MET B C 1
ATOM 2345 O O . MET B 1 98 ? 9 -4.797 -5.949 1 98.31 98 MET B O 1
ATOM 2349 N N . VAL B 1 99 ? 8.656 -6.672 -4.719 1 98.5 99 VAL B N 1
ATOM 2350 C CA . VAL B 1 99 ? 7.609 -7.18 -5.594 1 98.5 99 VAL B CA 1
ATOM 2351 C C . VAL B 1 99 ? 6.488 -7.797 -4.758 1 98.5 99 VAL B C 1
ATOM 2353 O O . VAL B 1 99 ? 6.684 -8.109 -3.582 1 98.5 99 VAL B O 1
ATOM 2356 N N . THR B 1 100 ? 5.355 -7.883 -5.355 1 98.69 100 THR B N 1
ATOM 2357 C CA . THR B 1 100 ? 4.238 -8.656 -4.832 1 98.69 100 THR B CA 1
ATOM 2358 C C . THR B 1 100 ? 4.078 -9.961 -5.609 1 98.69 100 THR B C 1
ATOM 2360 O O . THR B 1 100 ? 4.23 -9.984 -6.832 1 98.69 100 THR B O 1
ATOM 2363 N N . ILE B 1 101 ? 3.811 -11 -4.891 1 98.5 101 ILE B N 1
ATOM 2364 C CA . ILE B 1 101 ? 3.561 -12.258 -5.586 1 98.5 101 ILE B CA 1
ATOM 2365 C C . ILE B 1 101 ? 2.135 -12.727 -5.309 1 98.5 101 ILE B C 1
ATOM 2367 O O . ILE B 1 101 ? 1.538 -12.352 -4.297 1 98.5 101 ILE B O 1
ATOM 2371 N N . GLY B 1 102 ? 1.588 -13.453 -6.246 1 96.94 102 GLY B N 1
ATOM 2372 C CA . GLY B 1 102 ? 0.316 -14.148 -6.156 1 96.94 102 GLY B CA 1
ATOM 2373 C C . GLY B 1 102 ? 0.317 -15.484 -6.871 1 96.94 102 GLY B C 1
ATOM 2374 O O . GLY B 1 102 ? 1.183 -15.75 -7.711 1 96.94 102 GLY B O 1
ATOM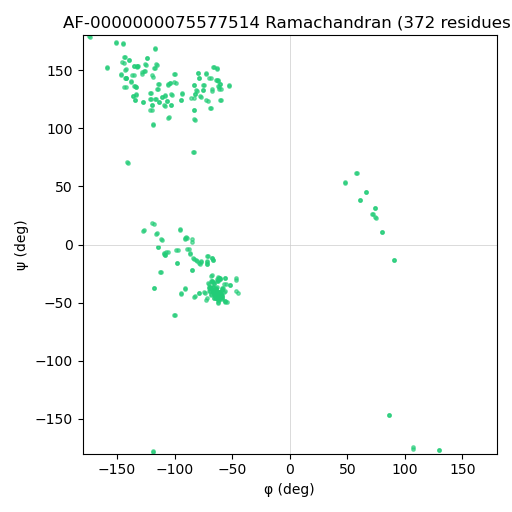 2375 N N . TYR B 1 103 ? -0.64 -16.312 -6.516 1 95.88 103 TYR B N 1
ATOM 2376 C CA . TYR B 1 103 ? -0.717 -17.625 -7.141 1 95.88 103 TYR B CA 1
ATOM 2377 C C . TYR B 1 103 ? -2.119 -18.203 -7.012 1 95.88 103 TYR B C 1
ATOM 2379 O O . TYR B 1 103 ? -2.859 -17.859 -6.086 1 95.88 103 TYR B O 1
ATOM 2387 N N . ARG B 1 104 ? -2.408 -19.016 -7.938 1 93.88 104 ARG B N 1
ATOM 2388 C CA . ARG B 1 104 ? -3.643 -19.781 -7.953 1 93.88 104 ARG B CA 1
ATOM 2389 C C . ARG B 1 104 ? -3.406 -21.188 -8.531 1 93.88 104 ARG B C 1
ATOM 2391 O O . ARG B 1 104 ? -2.635 -21.344 -9.477 1 93.88 104 ARG B O 1
ATOM 2398 N N . ILE B 1 105 ? -3.949 -22.141 -7.898 1 95.12 105 ILE B N 1
ATOM 2399 C CA . ILE B 1 105 ? -3.834 -23.531 -8.32 1 95.12 105 ILE B CA 1
ATOM 2400 C C . ILE B 1 105 ? -5.203 -24.047 -8.75 1 95.12 105 ILE B C 1
ATOM 2402 O O . ILE B 1 105 ? -6.219 -23.75 -8.117 1 95.12 105 ILE B O 1
ATOM 2406 N N . ASN B 1 106 ? -5.156 -24.781 -9.82 1 94.12 106 ASN B N 1
ATOM 2407 C CA . ASN B 1 106 ? -6.387 -25.453 -10.227 1 94.12 106 ASN B CA 1
ATOM 2408 C C . ASN B 1 106 ? -6.984 -26.266 -9.086 1 94.12 106 ASN B C 1
ATOM 2410 O O . ASN B 1 106 ? -6.262 -26.969 -8.367 1 94.12 106 ASN B O 1
ATOM 2414 N N . GLU B 1 107 ? -8.258 -26.172 -8.953 1 90.75 107 GLU B N 1
ATOM 2415 C CA . GLU B 1 107 ? -8.977 -26.766 -7.828 1 90.75 107 GLU B CA 1
ATOM 2416 C C . GLU B 1 107 ? -8.711 -28.266 -7.742 1 90.75 107 GLU B C 1
ATOM 2418 O O . GLU B 1 107 ? -8.578 -28.812 -6.645 1 90.75 107 GLU B O 1
ATOM 2423 N N . ASN B 1 108 ? -8.539 -28.891 -8.883 1 90.62 108 ASN B N 1
ATOM 2424 C CA . ASN B 1 108 ? -8.312 -30.328 -8.938 1 90.62 108 ASN B CA 1
ATOM 2425 C C . ASN B 1 108 ? -6.961 -30.703 -8.328 1 90.62 108 ASN B C 1
ATOM 2427 O O . ASN B 1 108 ? -6.703 -31.875 -8.055 1 90.62 108 ASN B O 1
ATOM 2431 N N . ASN B 1 109 ? -6.148 -29.766 -8.086 1 91.19 109 ASN B N 1
ATOM 2432 C CA . ASN B 1 109 ? -4.797 -30 -7.598 1 91.19 109 ASN B CA 1
ATOM 2433 C C . ASN B 1 109 ? -4.574 -29.375 -6.227 1 91.19 109 ASN B C 1
ATOM 2435 O O . ASN B 1 109 ? -3.436 -29.234 -5.777 1 91.19 109 ASN B O 1
ATOM 2439 N N . TRP B 1 110 ? -5.652 -29.062 -5.551 1 88.12 110 TRP B N 1
ATOM 2440 C CA . TRP B 1 110 ? -5.555 -28.469 -4.223 1 88.12 110 TRP B CA 1
ATOM 2441 C C . TRP B 1 110 ? -5.102 -29.5 -3.193 1 88.12 110 TRP B C 1
ATOM 2443 O O . TRP B 1 110 ? -5.344 -30.688 -3.355 1 88.12 110 TRP B O 1
ATOM 2453 N N . HIS B 1 111 ? -4.383 -29 -2.229 1 86.12 111 HIS B N 1
ATOM 2454 C CA . HIS B 1 111 ? -3.988 -29.766 -1.054 1 86.12 111 HIS B CA 1
ATOM 2455 C C . HIS B 1 111 ? -2.932 -30.812 -1.407 1 86.12 111 HIS B C 1
ATOM 2457 O O . HIS B 1 111 ? -2.92 -31.906 -0.84 1 86.12 111 HIS B O 1
ATOM 2463 N N . LYS B 1 112 ? -2.18 -30.547 -2.445 1 90.62 112 LYS B N 1
ATOM 2464 C CA . LYS B 1 112 ? -1.092 -31.438 -2.855 1 90.62 112 LYS B CA 1
ATOM 2465 C C . LYS B 1 112 ? 0.266 -30.766 -2.627 1 90.62 112 LYS B C 1
ATOM 2467 O O . LYS B 1 112 ? 1.292 -31.281 -3.086 1 90.62 112 LYS B O 1
ATOM 2472 N N . GLY B 1 113 ? 0.225 -29.594 -2.037 1 94.06 113 GLY B N 1
ATOM 2473 C CA . GLY B 1 113 ? 1.461 -28.906 -1.704 1 94.06 113 GLY B CA 1
ATOM 2474 C C . GLY B 1 113 ? 2.076 -28.188 -2.887 1 94.06 113 GLY B C 1
ATOM 2475 O O . GLY B 1 113 ? 3.215 -27.719 -2.811 1 94.06 113 GLY B O 1
ATOM 2476 N N . ILE B 1 114 ? 1.361 -28.078 -3.969 1 96.06 114 ILE B N 1
ATOM 2477 C CA . ILE B 1 114 ? 1.872 -27.5 -5.211 1 96.06 114 ILE B CA 1
ATOM 2478 C C . ILE B 1 114 ? 2.117 -26.016 -5.035 1 96.06 114 ILE B C 1
ATOM 2480 O O . ILE B 1 114 ? 3.152 -25.484 -5.453 1 96.06 114 ILE B O 1
ATOM 2484 N N . ALA B 1 115 ? 1.187 -25.359 -4.391 1 96.69 115 ALA B N 1
ATOM 2485 C CA . ALA B 1 115 ? 1.348 -23.922 -4.148 1 96.69 115 ALA B CA 1
ATOM 2486 C C . ALA B 1 115 ? 2.6 -23.641 -3.322 1 96.69 115 ALA B C 1
ATOM 2488 O O . ALA B 1 115 ? 3.359 -22.719 -3.625 1 96.69 115 ALA B O 1
ATOM 2489 N N . THR B 1 116 ? 2.799 -24.453 -2.277 1 97.56 116 THR B N 1
ATOM 2490 C CA . THR B 1 116 ? 3.967 -24.297 -1.418 1 97.56 116 THR B CA 1
ATOM 2491 C C . THR B 1 116 ? 5.254 -24.438 -2.223 1 97.56 116 THR B C 1
ATOM 2493 O O . THR B 1 116 ? 6.168 -23.625 -2.094 1 97.56 116 THR B O 1
ATOM 2496 N N . GLN B 1 117 ? 5.309 -25.406 -3.08 1 97.44 117 GLN B N 1
ATOM 2497 C CA . GLN B 1 117 ? 6.48 -25.656 -3.914 1 97.44 117 GLN B CA 1
ATOM 2498 C C . GLN B 1 117 ? 6.68 -24.516 -4.918 1 97.44 117 GLN B C 1
ATOM 2500 O O . GLN B 1 117 ? 7.812 -24.094 -5.156 1 97.44 117 GLN B O 1
ATOM 2505 N N . ALA B 1 118 ? 5.609 -24.047 -5.488 1 97.81 118 ALA B N 1
ATOM 2506 C CA . ALA B 1 118 ? 5.684 -22.969 -6.465 1 97.81 118 ALA B CA 1
ATOM 2507 C C . ALA B 1 118 ? 6.211 -21.688 -5.824 1 97.81 118 ALA B C 1
ATOM 2509 O O . ALA B 1 118 ? 7.086 -21.016 -6.383 1 97.81 118 ALA B O 1
ATOM 2510 N N . VAL B 1 119 ? 5.668 -21.359 -4.648 1 98.06 119 VAL B N 1
ATOM 2511 C CA . VAL B 1 119 ? 6.082 -20.141 -3.939 1 98.06 119 VAL B CA 1
ATOM 2512 C C . VAL B 1 119 ? 7.547 -20.266 -3.533 1 98.06 119 VAL B C 1
ATOM 2514 O O . VAL B 1 119 ? 8.312 -19.312 -3.67 1 98.06 119 VAL B O 1
ATOM 2517 N N . GLU B 1 120 ? 7.914 -21.406 -3.076 1 97.94 120 GLU B N 1
ATOM 2518 C CA . GLU B 1 120 ? 9.312 -21.641 -2.736 1 97.94 120 GLU B CA 1
ATOM 2519 C C . GLU B 1 120 ? 10.227 -21.359 -3.932 1 97.94 120 GLU B C 1
ATOM 2521 O O . GLU B 1 120 ? 11.234 -20.672 -3.807 1 97.94 120 GLU B O 1
ATOM 2526 N N . ALA B 1 121 ? 9.875 -21.906 -5.043 1 97.88 121 ALA B N 1
ATOM 2527 C CA . ALA B 1 121 ? 10.656 -21.75 -6.27 1 97.88 121 ALA B CA 1
ATOM 2528 C C . ALA B 1 121 ? 10.742 -20.281 -6.68 1 97.88 121 ALA B C 1
ATOM 2530 O O . ALA B 1 121 ? 11.812 -19.797 -7.055 1 97.88 121 ALA B O 1
ATOM 2531 N N . ILE B 1 122 ? 9.648 -19.562 -6.59 1 97.88 122 ILE B N 1
ATOM 2532 C CA . ILE B 1 122 ? 9.586 -18.156 -6.969 1 97.88 122 ILE B CA 1
ATOM 2533 C C . ILE B 1 122 ? 10.453 -17.328 -6.023 1 97.88 122 ILE B C 1
ATOM 2535 O O . ILE B 1 122 ? 11.219 -16.469 -6.465 1 97.88 122 ILE B O 1
ATOM 2539 N N . VAL B 1 123 ? 10.297 -17.609 -4.762 1 97.69 123 VAL B N 1
ATOM 2540 C CA . VAL B 1 123 ? 11.047 -16.875 -3.742 1 97.69 123 VAL B CA 1
ATOM 2541 C C . VAL B 1 123 ? 12.539 -17.062 -3.963 1 97.69 123 VAL B C 1
ATOM 2543 O O . VAL B 1 123 ? 13.305 -16.094 -3.951 1 97.69 123 VAL B O 1
ATOM 2546 N N . GLU B 1 124 ? 12.969 -18.266 -4.219 1 96.56 124 GLU B N 1
ATOM 2547 C CA . GLU B 1 124 ? 14.383 -18.562 -4.461 1 96.56 124 GLU B CA 1
ATOM 2548 C C . GLU B 1 124 ? 14.891 -17.828 -5.699 1 96.56 124 GLU B C 1
ATOM 2550 O O . GLU B 1 124 ? 15.969 -17.234 -5.676 1 96.56 124 GLU B O 1
ATOM 2555 N N . TYR B 1 125 ? 14.141 -17.859 -6.699 1 96.5 125 TYR B N 1
ATOM 2556 C CA . TYR B 1 125 ? 14.516 -17.172 -7.93 1 96.5 125 TYR B CA 1
ATOM 2557 C C . TYR B 1 125 ? 14.641 -15.672 -7.699 1 96.5 125 TYR B C 1
ATOM 2559 O O . TYR B 1 125 ? 15.625 -15.055 -8.102 1 96.5 125 TYR B O 1
ATOM 2567 N N . LEU B 1 126 ? 13.625 -15.102 -7.004 1 97.44 126 LEU B N 1
ATOM 2568 C CA . LEU B 1 126 ? 13.57 -13.664 -6.789 1 97.44 126 LEU B CA 1
ATOM 2569 C C . LEU B 1 126 ? 14.719 -13.211 -5.891 1 97.44 126 LEU B C 1
ATOM 2571 O O . LEU B 1 126 ? 15.32 -12.156 -6.129 1 97.44 126 LEU B O 1
ATOM 2575 N N . PHE B 1 127 ? 15.07 -13.961 -4.848 1 96.69 127 PHE B N 1
ATOM 2576 C CA . PHE B 1 127 ? 16.125 -13.57 -3.92 1 96.69 127 PHE B CA 1
ATOM 2577 C C . PHE B 1 127 ? 17.5 -13.859 -4.512 1 96.69 127 PHE B C 1
ATOM 2579 O O . PHE B 1 127 ? 18.406 -13.023 -4.441 1 96.69 127 PHE B O 1
ATOM 2586 N N . ASN B 1 128 ? 17.641 -14.984 -5.137 1 94.69 128 ASN B N 1
ATOM 2587 C CA . ASN B 1 128 ? 18.984 -15.445 -5.508 1 94.69 128 ASN B CA 1
ATOM 2588 C C . ASN B 1 128 ? 19.375 -14.961 -6.906 1 94.69 128 ASN B C 1
ATOM 2590 O O . ASN B 1 128 ? 20.547 -14.672 -7.16 1 94.69 128 ASN B O 1
ATOM 2594 N N . THR B 1 129 ? 18.453 -14.945 -7.789 1 94.62 129 THR B N 1
ATOM 2595 C CA . THR B 1 129 ? 18.75 -14.586 -9.172 1 94.62 129 THR B CA 1
ATOM 2596 C C . THR B 1 129 ? 18.5 -13.102 -9.414 1 94.62 129 THR B C 1
ATOM 2598 O O . THR B 1 129 ? 19.344 -12.414 -10 1 94.62 129 THR B O 1
ATOM 2601 N N . CYS B 1 130 ? 17.391 -12.578 -8.883 1 95.5 130 CYS B N 1
ATOM 2602 C CA . CYS B 1 130 ? 17.016 -11.195 -9.156 1 95.5 130 CYS B CA 1
ATOM 2603 C C . CYS B 1 130 ? 17.469 -10.281 -8.016 1 95.5 130 CYS B C 1
ATOM 2605 O O . CYS B 1 130 ? 17.375 -9.055 -8.133 1 95.5 130 CYS B O 1
ATOM 2607 N N . GLU B 1 131 ? 17.812 -10.797 -6.867 1 95.44 131 GLU B N 1
ATOM 2608 C CA . GLU B 1 131 ? 18.312 -10.078 -5.695 1 95.44 131 GLU B CA 1
ATOM 2609 C C . GLU B 1 131 ? 17.266 -9.078 -5.191 1 95.44 131 GLU B C 1
ATOM 2611 O O . GLU B 1 131 ? 17.594 -7.941 -4.863 1 95.44 131 GLU B O 1
ATOM 2616 N N . ILE B 1 132 ? 16.062 -9.492 -5.262 1 97.12 132 ILE B N 1
ATOM 2617 C CA . ILE B 1 132 ? 14.969 -8.695 -4.73 1 97.12 132 ILE B CA 1
ATOM 2618 C C . ILE B 1 132 ? 15.141 -8.516 -3.223 1 97.12 132 ILE B C 1
ATOM 2620 O O . ILE B 1 132 ? 15.531 -9.445 -2.52 1 97.12 132 ILE B O 1
ATOM 2624 N N . ASN B 1 133 ? 14.82 -7.277 -2.709 1 97.81 133 ASN B N 1
ATOM 2625 C CA . ASN B 1 133 ? 14.961 -6.965 -1.29 1 97.81 133 ASN B CA 1
ATOM 2626 C C . ASN B 1 133 ? 13.766 -7.457 -0.484 1 97.81 133 ASN B C 1
ATOM 2628 O O . ASN B 1 133 ? 13.93 -8.031 0.595 1 97.81 133 ASN B O 1
ATOM 2632 N N . ARG B 1 134 ? 12.609 -7.23 -0.98 1 98.44 134 ARG B N 1
ATOM 2633 C CA . ARG B 1 134 ? 11.375 -7.531 -0.261 1 98.44 134 ARG B CA 1
ATOM 2634 C C . ARG B 1 134 ? 10.352 -8.195 -1.181 1 98.44 134 ARG B C 1
ATOM 2636 O O . ARG B 1 134 ? 10.102 -7.703 -2.283 1 98.44 134 ARG B O 1
ATOM 2643 N N . ILE B 1 135 ? 9.836 -9.289 -0.781 1 98.69 135 ILE B N 1
ATOM 2644 C CA . ILE B 1 135 ? 8.711 -9.961 -1.431 1 98.69 135 ILE B CA 1
ATOM 2645 C C . ILE B 1 135 ? 7.48 -9.883 -0.532 1 98.69 135 ILE B C 1
ATOM 2647 O O . ILE B 1 135 ? 7.555 -10.188 0.662 1 98.69 135 ILE B O 1
ATOM 2651 N N . GLN B 1 136 ? 6.383 -9.391 -1.088 1 98.81 136 GLN B N 1
ATOM 2652 C CA . GLN B 1 136 ? 5.176 -9.344 -0.268 1 98.81 136 GLN B CA 1
ATOM 2653 C C . GLN B 1 136 ? 4.023 -10.078 -0.938 1 98.81 136 GLN B C 1
ATOM 2655 O O . GLN B 1 136 ? 4.078 -10.375 -2.135 1 98.81 136 GLN B O 1
ATOM 2660 N N . ALA B 1 137 ? 3.068 -10.422 -0.18 1 98.38 137 ALA B N 1
ATOM 2661 C CA . ALA B 1 137 ? 1.828 -11.07 -0.607 1 98.38 137 ALA B CA 1
ATOM 2662 C C . ALA B 1 137 ? 0.654 -10.625 0.262 1 98.38 137 ALA B C 1
ATOM 2664 O O . ALA B 1 137 ? 0.826 -10.336 1.448 1 98.38 137 ALA B O 1
ATOM 2665 N N . PHE B 1 138 ? -0.443 -10.539 -0.345 1 97.12 138 PHE B N 1
ATOM 2666 C CA . PHE B 1 138 ? -1.684 -10.172 0.323 1 97.12 138 PHE B CA 1
ATOM 2667 C C . PHE B 1 138 ? -2.678 -11.32 0.308 1 97.12 138 PHE B C 1
ATOM 2669 O O . PHE B 1 138 ? -2.873 -11.969 -0.726 1 97.12 138 PHE B O 1
ATOM 2676 N N . VAL B 1 139 ? -3.275 -11.578 1.456 1 95.94 139 VAL B N 1
ATOM 2677 C CA . VAL B 1 139 ? -4.156 -12.727 1.623 1 95.94 139 VAL B CA 1
ATOM 2678 C C . VAL B 1 139 ? -5.441 -12.297 2.326 1 95.94 139 VAL B C 1
ATOM 2680 O O . VAL B 1 139 ? -5.402 -11.539 3.297 1 95.94 139 VAL B O 1
ATOM 2683 N N . MET B 1 140 ? -6.523 -12.789 1.798 1 94.38 140 MET B N 1
ATOM 2684 C CA . MET B 1 140 ? -7.746 -12.609 2.582 1 94.38 140 MET B CA 1
ATOM 2685 C C . MET B 1 140 ? -7.633 -13.32 3.928 1 94.38 140 MET B C 1
ATOM 2687 O O . MET B 1 140 ? -7.195 -14.469 3.992 1 94.38 140 MET B O 1
ATOM 2691 N N . PRO B 1 141 ? -8.07 -12.633 4.969 1 94.62 141 PRO B N 1
ATOM 2692 C CA . PRO B 1 141 ? -7.93 -13.234 6.297 1 94.62 141 PRO B CA 1
ATOM 2693 C C . PRO B 1 141 ? -8.594 -14.602 6.395 1 94.62 141 PRO B C 1
ATOM 2695 O O . PRO B 1 141 ? -8.086 -15.492 7.094 1 94.62 141 PRO B O 1
ATOM 2698 N N . GLU B 1 142 ? -9.609 -14.844 5.645 1 92.31 142 GLU B N 1
ATOM 2699 C CA . GLU B 1 142 ? -10.383 -16.078 5.742 1 92.31 142 GLU B CA 1
ATOM 2700 C C . GLU B 1 142 ? -9.727 -17.203 4.949 1 92.31 142 GLU B C 1
ATOM 2702 O O . GLU B 1 142 ? -10.109 -18.359 5.078 1 92.31 142 GLU B O 1
ATOM 2707 N N . ASN B 1 143 ? -8.758 -16.875 4.129 1 91 143 ASN B N 1
ATOM 2708 C CA . ASN B 1 143 ? -8.117 -17.875 3.275 1 91 143 ASN B CA 1
ATOM 2709 C C . ASN B 1 143 ? -7.023 -18.625 4.02 1 91 143 ASN B C 1
ATOM 2711 O O . ASN B 1 143 ? -5.836 -18.438 3.754 1 91 143 ASN B O 1
ATOM 2715 N N . ALA B 1 144 ? -7.371 -19.578 4.816 1 92 144 ALA B N 1
ATOM 2716 C CA . ALA B 1 144 ? -6.465 -20.312 5.695 1 92 144 ALA B CA 1
ATOM 2717 C C . ALA B 1 144 ? -5.363 -21 4.891 1 92 144 ALA B C 1
ATOM 2719 O O . ALA B 1 144 ? -4.211 -21.047 5.324 1 92 144 ALA B O 1
ATOM 2720 N N . ASN B 1 145 ? -5.707 -21.516 3.758 1 91.06 145 ASN B N 1
ATOM 2721 C CA . ASN B 1 145 ? -4.75 -22.25 2.932 1 91.06 145 ASN B CA 1
ATOM 2722 C C . ASN B 1 145 ? -3.617 -21.344 2.457 1 91.06 145 ASN B C 1
ATOM 2724 O O . ASN B 1 145 ? -2.447 -21.719 2.525 1 91.06 145 ASN B O 1
ATOM 2728 N N . SER B 1 146 ? -3.949 -20.219 2.006 1 93.56 146 SER B N 1
ATOM 2729 C CA . SER B 1 146 ? -2.93 -19.281 1.547 1 93.56 146 SER B CA 1
ATOM 2730 C C . SER B 1 146 ? -2.025 -18.844 2.693 1 93.56 146 SER B C 1
ATOM 2732 O O . SER B 1 146 ? -0.818 -18.672 2.508 1 93.56 146 SER B O 1
ATOM 2734 N N . HIS B 1 147 ? -2.594 -18.656 3.855 1 96.12 147 HIS B N 1
ATOM 2735 C CA . HIS B 1 147 ? -1.787 -18.359 5.035 1 96.12 147 HIS B CA 1
ATOM 2736 C C . HIS B 1 147 ? -0.733 -19.438 5.266 1 96.12 147 HIS B C 1
ATOM 2738 O O . HIS B 1 147 ? 0.443 -19.125 5.469 1 96.12 147 HIS B O 1
ATOM 2744 N N . LYS B 1 148 ? -1.146 -20.641 5.23 1 96.38 148 LYS B N 1
ATOM 2745 C CA . LYS B 1 148 ? -0.26 -21.766 5.496 1 96.38 148 LYS B CA 1
ATOM 2746 C C . LYS B 1 148 ? 0.873 -21.828 4.477 1 96.38 148 LYS B C 1
ATOM 2748 O O . LYS B 1 148 ? 2.023 -22.094 4.832 1 96.38 148 LYS B O 1
ATOM 2753 N N . VAL B 1 149 ? 0.577 -21.594 3.195 1 97.19 149 VAL B N 1
ATOM 2754 C CA . VAL B 1 149 ? 1.572 -21.625 2.129 1 97.19 149 VAL B CA 1
ATOM 2755 C C . VAL B 1 149 ? 2.666 -20.594 2.424 1 97.19 149 VAL B C 1
ATOM 2757 O O . VAL B 1 149 ? 3.857 -20.906 2.328 1 97.19 149 VAL B O 1
ATOM 2760 N N . LEU B 1 150 ? 2.277 -19.391 2.801 1 97.69 150 LEU B N 1
ATOM 2761 C CA . LEU B 1 150 ? 3.234 -18.312 3.045 1 97.69 150 LEU B CA 1
ATOM 2762 C C . LEU B 1 150 ? 4.039 -18.578 4.312 1 97.69 150 LEU B C 1
ATOM 2764 O O . LEU B 1 150 ? 5.246 -18.328 4.352 1 97.69 150 LEU B O 1
ATOM 2768 N N . GLN B 1 151 ? 3.363 -19.078 5.312 1 97.06 151 GLN B N 1
ATOM 2769 C CA . GLN B 1 151 ? 4.055 -19.438 6.543 1 97.06 151 GLN B CA 1
ATOM 2770 C C . GLN B 1 151 ? 5.098 -20.531 6.297 1 97.06 151 GLN B C 1
ATOM 2772 O O . GLN B 1 151 ? 6.227 -20.438 6.785 1 97.06 151 GLN B O 1
ATOM 2777 N N . LYS B 1 152 ? 4.73 -21.547 5.543 1 96.88 152 LYS B N 1
ATOM 2778 C CA . LYS B 1 152 ? 5.645 -22.641 5.211 1 96.88 152 LYS B CA 1
ATOM 2779 C C . LYS B 1 152 ? 6.848 -22.125 4.422 1 96.88 152 LYS B C 1
ATOM 2781 O O . LYS B 1 152 ? 7.922 -22.734 4.457 1 96.88 152 LYS B O 1
ATOM 2786 N N . ASN B 1 153 ? 6.645 -21.062 3.689 1 97.38 153 ASN B N 1
ATOM 2787 C CA . ASN B 1 153 ? 7.719 -20.469 2.904 1 97.38 153 ASN B CA 1
ATOM 2788 C C . ASN B 1 153 ? 8.398 -19.328 3.66 1 97.38 153 ASN B C 1
ATOM 2790 O O . ASN B 1 153 ? 9.031 -18.469 3.051 1 97.38 153 ASN B O 1
ATOM 2794 N N . LYS B 1 154 ? 8.164 -19.172 4.977 1 97.25 154 LYS B N 1
ATOM 2795 C CA . LYS B 1 154 ? 8.883 -18.328 5.922 1 97.25 154 LYS B CA 1
ATOM 2796 C C . LYS B 1 154 ? 8.539 -16.859 5.723 1 97.25 154 LYS B C 1
ATOM 2798 O O . LYS B 1 154 ? 9.367 -15.984 5.961 1 97.25 154 LYS B O 1
ATOM 2803 N N . PHE B 1 155 ? 7.406 -16.641 5.164 1 98.31 155 PHE B N 1
ATOM 2804 C CA . PHE B 1 155 ? 6.93 -15.258 5.164 1 98.31 155 PHE B CA 1
ATOM 2805 C C . PHE B 1 155 ? 6.539 -14.82 6.574 1 98.31 155 PHE B C 1
ATOM 2807 O O . PHE B 1 155 ? 5.973 -15.602 7.336 1 98.31 155 PHE B O 1
ATOM 2814 N N . VAL B 1 156 ? 6.82 -13.586 6.863 1 98 156 VAL B N 1
ATOM 2815 C CA . VAL B 1 156 ? 6.457 -13 8.148 1 98 156 VAL B CA 1
ATOM 2816 C C . VAL B 1 156 ? 5.105 -12.297 8.031 1 98 156 VAL B C 1
ATOM 2818 O O . VAL B 1 156 ? 4.871 -11.539 7.086 1 98 156 VAL B O 1
ATOM 2821 N N . TYR B 1 157 ? 4.23 -12.617 8.945 1 98.25 157 TYR B N 1
ATOM 2822 C CA . TYR B 1 157 ? 2.951 -11.922 9.039 1 98.25 157 TYR B CA 1
ATOM 2823 C C . TYR B 1 157 ? 3.141 -10.5 9.562 1 98.25 157 TYR B C 1
ATOM 2825 O O . TYR B 1 157 ? 3.676 -10.297 10.648 1 98.25 157 TYR B O 1
ATOM 2833 N N . GLU B 1 158 ? 2.66 -9.523 8.781 1 98.25 158 GLU B N 1
ATOM 2834 C CA . GLU B 1 158 ? 2.949 -8.141 9.156 1 98.25 158 GLU B CA 1
ATOM 2835 C C . GLU B 1 158 ? 1.701 -7.438 9.68 1 98.25 158 GLU B C 1
ATOM 2837 O O . GLU B 1 158 ? 1.77 -6.289 10.125 1 98.25 158 GLU B O 1
ATOM 2842 N N . GLY B 1 159 ? 0.556 -8.086 9.547 1 97.69 159 GLY B N 1
ATOM 2843 C CA . GLY B 1 159 ? -0.685 -7.527 10.055 1 97.69 159 GLY B CA 1
ATOM 2844 C C . GLY B 1 159 ? -1.803 -7.516 9.031 1 97.69 159 GLY B C 1
ATOM 2845 O O . GLY B 1 159 ? -1.658 -8.078 7.941 1 97.69 159 GLY B O 1
ATOM 2846 N N . VAL B 1 160 ? -2.943 -6.953 9.438 1 98.12 160 VAL B N 1
ATOM 2847 C CA . VAL B 1 160 ? -4.113 -6.867 8.57 1 98.12 160 VAL B CA 1
ATOM 2848 C C . VAL B 1 160 ? -4.406 -5.406 8.234 1 98.12 160 VAL B C 1
ATOM 2850 O O . VAL B 1 160 ? -4.492 -4.566 9.133 1 98.12 160 VAL B O 1
ATOM 2853 N N . MET B 1 161 ? -4.43 -5.094 7.047 1 98.19 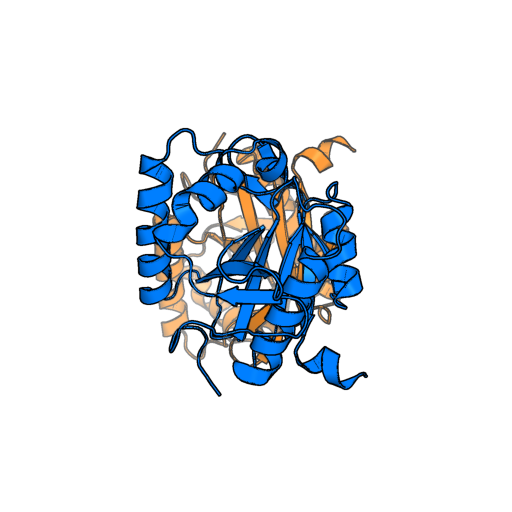161 MET B N 1
ATOM 2854 C CA . MET B 1 161 ? -4.949 -3.809 6.59 1 98.19 161 MET B CA 1
ATOM 2855 C C . MET B 1 161 ? -6.469 -3.85 6.465 1 98.19 161 MET B C 1
ATOM 2857 O O . MET B 1 161 ? -7.004 -4.449 5.531 1 98.19 161 MET B O 1
ATOM 2861 N N . ARG B 1 162 ? -7.133 -3.176 7.387 1 98.06 162 ARG B N 1
ATOM 2862 C CA . ARG B 1 162 ? -8.586 -3.26 7.469 1 98.06 162 ARG B CA 1
ATOM 2863 C C . ARG B 1 162 ? -9.25 -2.404 6.395 1 98.06 162 ARG B C 1
ATOM 2865 O O . ARG B 1 162 ? -8.922 -1.228 6.238 1 98.06 162 ARG B O 1
ATOM 2872 N N . GLN B 1 163 ? -10.18 -3.061 5.617 1 98.06 163 GLN B N 1
ATOM 2873 C CA . GLN B 1 163 ? -10.961 -2.381 4.59 1 98.06 163 GLN B CA 1
ATOM 2874 C C . GLN B 1 163 ? -10.07 -1.521 3.697 1 98.06 163 GLN B C 1
ATOM 2876 O O . GLN B 1 163 ? -10.367 -0.348 3.461 1 98.06 163 GLN B O 1
ATOM 2881 N N . SER B 1 164 ? -9.008 -2.166 3.146 1 97.56 164 SER B N 1
ATOM 2882 C CA . SER B 1 164 ? -7.965 -1.369 2.506 1 97.56 164 SER B CA 1
ATOM 2883 C C . SER B 1 164 ? -7.996 -1.535 0.99 1 97.56 164 SER B C 1
ATOM 2885 O O . SER B 1 164 ? -7.293 -0.827 0.269 1 97.56 164 SER B O 1
ATOM 2887 N N . GLN B 1 165 ? -8.781 -2.404 0.497 1 96.56 165 GLN B N 1
ATOM 2888 C CA . GLN B 1 165 ? -8.812 -2.631 -0.944 1 96.56 165 GLN B CA 1
ATOM 2889 C C . GLN B 1 165 ? -10.234 -2.918 -1.424 1 96.56 165 GLN B C 1
ATOM 2891 O O . GLN B 1 165 ? -11.055 -3.457 -0.674 1 96.56 165 GLN B O 1
ATOM 2896 N N . TYR B 1 166 ? -10.492 -2.523 -2.705 1 95.38 166 TYR B N 1
ATOM 2897 C CA . TYR B 1 166 ? -11.742 -2.869 -3.383 1 95.38 166 TYR B CA 1
ATOM 2898 C C . TYR B 1 166 ? -11.523 -4.012 -4.367 1 95.38 166 TYR B C 1
ATOM 2900 O O . TYR B 1 166 ? -10.625 -3.957 -5.207 1 95.38 166 TYR B O 1
ATOM 2908 N N . TRP B 1 167 ? -12.156 -5.082 -4.238 1 90.75 167 TRP B N 1
ATOM 2909 C CA . TRP B 1 167 ? -12.172 -6.191 -5.188 1 90.75 167 TRP B CA 1
ATOM 2910 C C . TRP B 1 167 ? -13.5 -6.238 -5.941 1 90.75 167 TRP B C 1
ATOM 2912 O O . TRP B 1 167 ? -14.57 -6.254 -5.328 1 90.75 167 TRP B O 1
ATOM 2922 N N . LYS B 1 168 ? -13.25 -6.488 -7.18 1 83.81 168 LYS B N 1
ATOM 2923 C CA . LYS B 1 168 ? -14.453 -6.59 -8 1 83.81 168 LYS B CA 1
ATOM 2924 C C . LYS B 1 168 ? -15.352 -7.723 -7.512 1 83.81 168 LYS B C 1
ATOM 2926 O O . LYS B 1 168 ? -14.883 -8.836 -7.262 1 83.81 168 LYS B O 1
ATOM 2931 N N . ASN B 1 169 ? -16.625 -7.535 -7.172 1 80.75 169 ASN B N 1
ATOM 2932 C CA . ASN B 1 169 ? -17.656 -8.484 -6.801 1 80.75 169 ASN B CA 1
ATOM 2933 C C . ASN B 1 169 ? -17.688 -8.727 -5.297 1 80.75 169 ASN B C 1
ATOM 2935 O O . ASN B 1 169 ? -18.578 -9.43 -4.793 1 80.75 169 ASN B O 1
ATOM 2939 N N . ARG B 1 170 ? -16.688 -8.305 -4.574 1 88.44 170 ARG B N 1
ATOM 2940 C CA . ARG B 1 170 ? -16.688 -8.516 -3.131 1 88.44 170 ARG B CA 1
ATOM 2941 C C . ARG B 1 170 ? -16.812 -7.195 -2.383 1 88.44 170 ARG B C 1
ATOM 2943 O O . ARG B 1 170 ? -17.203 -7.172 -1.216 1 88.44 170 ARG B O 1
ATOM 2950 N N . GLY B 1 171 ? -16.375 -6.164 -3.168 1 93.44 171 GLY B N 1
ATOM 2951 C CA . GLY B 1 171 ? -16.375 -4.875 -2.5 1 93.44 171 GLY B CA 1
ATOM 2952 C C . GLY B 1 171 ? -15.109 -4.598 -1.716 1 93.44 171 GLY B C 1
ATOM 2953 O O . GLY B 1 171 ? -14.016 -4.965 -2.146 1 93.44 171 GLY B O 1
ATOM 2954 N N . ILE B 1 172 ? -15.289 -3.869 -0.594 1 96.56 172 ILE B N 1
ATOM 2955 C CA . ILE B 1 172 ? -14.141 -3.479 0.225 1 96.56 172 ILE B CA 1
ATOM 2956 C C . ILE B 1 172 ? -13.734 -4.641 1.124 1 96.56 172 ILE B C 1
ATOM 2958 O O . ILE B 1 172 ? -14.578 -5.262 1.775 1 96.56 172 ILE B O 1
ATOM 2962 N N . VAL B 1 173 ? -12.422 -4.906 1.137 1 96.12 173 VAL B N 1
ATOM 2963 C CA . VAL B 1 173 ? -11.984 -6.109 1.835 1 96.12 173 VAL B CA 1
ATOM 2964 C C . VAL B 1 173 ? -10.805 -5.777 2.746 1 96.12 173 VAL B C 1
ATOM 2966 O O . VAL B 1 173 ? -10.086 -4.797 2.518 1 96.12 173 VAL B O 1
ATOM 2969 N N . ASP B 1 174 ? -10.75 -6.652 3.781 1 97.44 174 ASP B N 1
ATOM 2970 C CA . ASP B 1 174 ? -9.531 -6.711 4.578 1 97.44 174 ASP B CA 1
ATOM 2971 C C . ASP B 1 174 ? -8.453 -7.543 3.879 1 97.44 174 ASP B C 1
ATOM 2973 O O . ASP B 1 174 ? -8.766 -8.539 3.219 1 97.44 174 ASP B O 1
ATOM 2977 N N . LEU B 1 175 ? -7.16 -7.152 4.105 1 97.44 175 LEU B N 1
ATOM 2978 C CA . LEU B 1 175 ? -6.07 -7.953 3.564 1 97.44 175 LEU B CA 1
ATOM 2979 C C . LEU B 1 175 ? -4.98 -8.164 4.613 1 97.44 175 LEU B C 1
ATOM 2981 O O . LEU B 1 175 ? -4.492 -7.203 5.211 1 97.44 175 LEU B O 1
ATOM 2985 N N . ALA B 1 176 ? -4.664 -9.422 4.859 1 98.12 176 ALA B N 1
ATOM 2986 C CA . ALA B 1 176 ? -3.461 -9.75 5.617 1 98.12 176 ALA B CA 1
ATOM 2987 C C . ALA B 1 176 ? -2.207 -9.562 4.77 1 98.12 176 ALA B C 1
ATOM 2989 O O . ALA B 1 176 ? -2.186 -9.922 3.592 1 98.12 176 ALA B O 1
ATOM 2990 N N . VAL B 1 177 ? -1.19 -8.977 5.406 1 98.38 177 VAL B N 1
ATOM 2991 C CA . VAL B 1 177 ? 0.056 -8.711 4.695 1 98.38 177 VAL B CA 1
ATOM 2992 C C . VAL B 1 177 ? 1.145 -9.664 5.191 1 98.38 177 VAL B C 1
ATOM 2994 O O . VAL B 1 177 ? 1.346 -9.805 6.398 1 98.38 177 VAL B O 1
ATOM 2997 N N . TYR B 1 178 ? 1.753 -10.297 4.246 1 98.56 178 TYR B N 1
ATOM 2998 C CA . TYR B 1 178 ? 2.941 -11.109 4.492 1 98.56 178 TYR B CA 1
ATOM 2999 C C . TYR B 1 178 ? 4.129 -10.586 3.689 1 98.56 178 TYR B C 1
ATOM 3001 O O . TYR B 1 178 ? 3.961 -10.086 2.574 1 98.56 178 TYR B O 1
ATOM 3009 N N . SER B 1 179 ? 5.277 -10.703 4.277 1 98.56 179 SER B N 1
ATOM 3010 C CA . SER B 1 179 ? 6.465 -10.328 3.514 1 98.56 179 SER B CA 1
ATOM 3011 C C . SER B 1 179 ? 7.652 -11.219 3.871 1 98.56 179 SER B C 1
ATOM 3013 O O . SER B 1 179 ? 7.641 -11.891 4.902 1 98.56 179 SER B O 1
ATOM 3015 N N . ARG B 1 180 ? 8.547 -11.305 3.033 1 98.12 180 ARG B N 1
ATOM 3016 C CA . ARG B 1 180 ? 9.859 -11.922 3.234 1 98.12 180 ARG B CA 1
ATOM 3017 C C . ARG B 1 180 ? 10.969 -11.031 2.691 1 98.12 180 ARG B C 1
ATOM 3019 O O . ARG B 1 180 ? 10.867 -10.5 1.585 1 98.12 180 ARG B O 1
ATOM 3026 N N . LEU B 1 181 ? 11.977 -10.805 3.533 1 98.06 181 LEU B N 1
ATOM 3027 C CA . LEU B 1 181 ? 13.102 -9.961 3.146 1 98.06 181 LEU B CA 1
ATOM 3028 C C . LEU B 1 181 ? 14.297 -10.805 2.727 1 98.06 181 LEU B C 1
ATOM 3030 O O . LEU B 1 181 ? 14.508 -11.898 3.252 1 98.06 181 LEU B O 1
ATOM 3034 N N . HIS B 1 182 ? 15.055 -10.273 1.755 1 95.75 182 HIS B N 1
ATOM 3035 C CA . HIS B 1 182 ? 16.312 -10.922 1.386 1 95.75 182 HIS B CA 1
ATOM 3036 C C . HIS B 1 182 ? 17.188 -11.164 2.611 1 95.75 182 HIS B C 1
ATOM 3038 O O . HIS B 1 182 ? 17.859 -12.195 2.703 1 95.75 182 HIS B O 1
ATOM 3044 N N . SER B 1 183 ? 17.156 -10.289 3.543 1 93.12 183 SER B N 1
ATOM 3045 C CA . SER B 1 183 ? 17.984 -10.32 4.734 1 93.12 183 SER B CA 1
ATOM 3046 C C . SER B 1 183 ? 17.469 -11.336 5.746 1 93.12 183 SER B C 1
ATOM 3048 O O . SER B 1 183 ? 18.172 -11.672 6.707 1 93.12 183 SER B O 1
ATOM 3050 N N . ASP B 1 184 ? 16.266 -11.758 5.488 1 89.56 184 ASP B N 1
ATOM 3051 C CA . ASP B 1 184 ? 15.75 -12.773 6.395 1 89.56 184 ASP B CA 1
ATOM 3052 C C . ASP B 1 184 ? 16.547 -14.078 6.27 1 89.56 184 ASP B C 1
ATOM 3054 O O . ASP B 1 184 ? 16.578 -14.883 7.203 1 89.56 184 ASP B O 1
ATOM 3058 N N . LYS B 1 185 ? 16.953 -14.492 4.973 1 69.31 185 LYS B N 1
ATOM 3059 C CA . LYS B 1 185 ? 17.672 -15.703 4.59 1 69.31 185 LYS B CA 1
ATOM 3060 C C . LYS B 1 185 ? 18.844 -15.977 5.535 1 69.31 185 LYS B C 1
ATOM 3062 O O . LYS B 1 185 ? 19.172 -17.141 5.809 1 69.31 185 LYS B O 1
ATOM 3067 N N . ASN B 1 186 ? 19.531 -14.898 5.871 1 57.03 186 ASN B N 1
ATOM 3068 C CA . ASN B 1 186 ? 20.75 -15.086 6.633 1 57.03 186 ASN B CA 1
ATOM 3069 C C . ASN B 1 186 ? 20.469 -15.531 8.062 1 57.03 186 ASN B C 1
ATOM 3071 O O . ASN B 1 186 ? 21.391 -15.844 8.82 1 57.03 186 ASN B O 1
ATOM 3075 N N . ASP B 1 187 ? 19.328 -15.484 8.398 1 42.62 187 ASP B N 1
ATOM 3076 C CA . ASP B 1 187 ? 19.125 -16.016 9.742 1 42.62 187 ASP B CA 1
ATOM 3077 C C . ASP B 1 187 ? 18.953 -17.531 9.719 1 42.62 187 ASP B C 1
ATOM 3079 O O . ASP B 1 187 ? 18.609 -18.141 10.734 1 42.62 187 ASP B O 1
ATOM 3083 N N . ILE B 1 188 ? 19.094 -18.266 8.531 1 33.19 188 ILE B N 1
ATOM 3084 C CA . ILE B 1 188 ? 19.203 -19.719 8.672 1 33.19 188 ILE B CA 1
ATOM 3085 C C . ILE B 1 188 ? 20.641 -20.078 9.016 1 33.19 188 ILE B C 1
ATOM 3087 O O . ILE B 1 188 ? 21.578 -19.594 8.391 1 33.19 188 ILE B O 1
#

Solvent-accessible surface area (backbone atoms only — not comparable to full-atom values): 20322 Å² total; per-residue (Å²): 126,47,58,81,68,76,49,81,71,80,47,77,56,92,61,37,32,37,33,76,68,52,80,89,37,45,69,52,49,38,56,46,46,44,33,64,77,63,44,73,73,37,76,48,76,65,47,93,45,67,67,58,49,54,52,45,51,57,46,41,54,49,29,32,76,69,63,51,35,43,58,30,25,30,16,40,54,92,44,68,88,45,54,52,28,40,34,36,42,29,70,71,35,77,85,46,30,28,36,33,48,50,71,48,62,28,74,94,54,61,94,68,56,52,65,40,53,50,50,45,53,50,50,49,44,38,40,70,48,41,58,36,40,28,42,30,37,73,38,43,78,83,42,59,68,61,52,50,38,39,48,76,62,62,33,42,80,32,37,48,44,75,53,66,40,62,30,61,97,70,41,66,33,50,32,29,37,32,35,38,46,49,73,56,62,70,73,108,123,47,56,81,67,76,50,82,72,80,46,76,56,91,61,37,31,38,32,75,69,53,80,88,38,45,68,52,49,38,56,46,45,44,32,64,77,63,44,72,73,39,79,48,74,65,49,91,44,65,66,60,49,54,50,44,51,56,47,40,53,50,30,32,75,69,64,50,34,43,59,28,25,29,15,41,54,94,44,70,87,43,52,52,29,41,35,37,42,28,69,71,36,77,85,45,30,28,35,32,47,50,73,49,63,28,75,92,55,60,94,67,56,53,67,42,52,50,50,44,52,49,50,49,43,38,40,71,49,40,58,35,40,28,42,30,37,74,38,44,77,83,44,60,66,60,52,52,38,40,48,76,63,64,33,43,80,32,37,46,43,74,53,66,39,62,30,63,95,71,40,66,34,51,33,28,37,31,34,38,45,49,74,55,62,70,73,107

pLDDT: mean 93.69, std 8.01, range [33.09, 98.81]

Organism: Acetobacterium woodii (strain ATCC 29683 / DSM 1030 / JCM 2381 / KCTC 1655 / WB1) (NCBI:txid931626)